Protein AF-0000000083203439 (afdb_homodimer)

pLDDT: mean 86.15, std 13.87, range [34.62, 98.19]

Structure (mmCIF, N/CA/C/O backbone):
data_AF-0000000083203439-model_v1
#
loop_
_entity.id
_entity.type
_entity.pdbx_description
1 polymer 'Rod shape-determining protein MreD'
#
loop_
_atom_site.group_PDB
_atom_site.id
_atom_site.type_symbol
_atom_site.label_atom_id
_atom_site.label_alt_id
_atom_site.label_comp_id
_atom_site.label_asym_id
_atom_site.label_entity_id
_atom_site.label_seq_id
_atom_site.pdbx_PDB_ins_code
_atom_site.Cartn_x
_atom_site.Cartn_y
_atom_site.Cartn_z
_atom_site.occupancy
_atom_site.B_iso_or_equiv
_atom_site.auth_seq_id
_atom_site.auth_comp_id
_atom_site.auth_asym_id
_atom_site.auth_atom_id
_atom_site.pdbx_PDB_model_num
ATOM 1 N N . MET A 1 1 ? 16.625 31.359 24.109 1 36.5 1 MET A N 1
ATOM 2 C CA . MET A 1 1 ? 16.422 30.25 23.172 1 36.5 1 MET A CA 1
ATOM 3 C C . MET A 1 1 ? 14.93 30.031 22.891 1 36.5 1 MET A C 1
ATOM 5 O O . MET A 1 1 ? 14.297 29.188 23.516 1 36.5 1 MET A 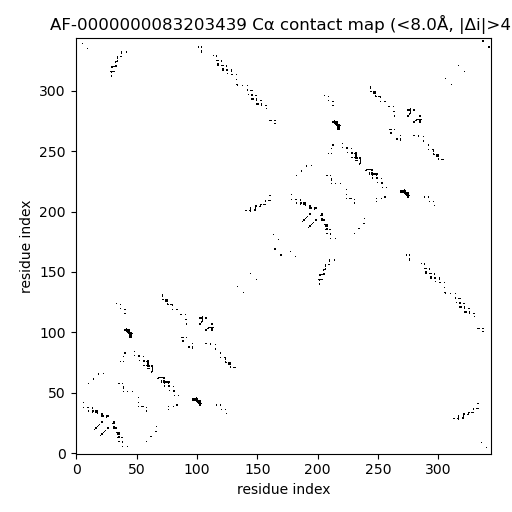O 1
ATOM 9 N N . HIS A 1 2 ? 14.117 31.188 22.922 1 49.94 2 HIS A N 1
ATOM 10 C CA . HIS A 1 2 ? 12.859 31.922 23.016 1 49.94 2 HIS A CA 1
ATOM 11 C C . HIS A 1 2 ? 11.906 31.516 21.906 1 49.94 2 HIS A C 1
ATOM 13 O O . HIS A 1 2 ? 10.773 32 21.844 1 49.94 2 HIS A O 1
ATOM 19 N N . ARG A 1 3 ? 12.367 30.531 21.109 1 71.12 3 ARG A N 1
ATOM 20 C CA . ARG A 1 3 ? 11.594 30.25 19.906 1 71.12 3 ARG A CA 1
ATOM 21 C C . ARG A 1 3 ? 10.742 29 20.078 1 71.12 3 ARG A C 1
ATOM 23 O O . ARG A 1 3 ? 10.047 28.578 19.156 1 71.12 3 ARG A O 1
ATOM 30 N N . THR A 1 4 ? 10.742 28.578 21.469 1 82.81 4 THR A N 1
ATOM 31 C CA . THR A 1 4 ? 10.07 27.297 21.703 1 82.81 4 THR A CA 1
ATOM 32 C C . THR A 1 4 ? 8.586 27.5 21.984 1 82.81 4 THR A C 1
ATOM 34 O O . THR A 1 4 ? 7.758 26.672 21.609 1 82.81 4 THR A O 1
ATOM 37 N N . LEU A 1 5 ? 8.273 28.656 22.656 1 87.75 5 LEU A N 1
ATOM 38 C CA . LEU A 1 5 ? 6.91 28.906 23.109 1 87.75 5 LEU A CA 1
ATOM 39 C C . LEU A 1 5 ? 5.957 28.984 21.922 1 87.75 5 LEU A C 1
ATOM 41 O O . LEU A 1 5 ? 4.883 28.375 21.953 1 87.75 5 LEU A O 1
ATOM 45 N N . PRO A 1 6 ? 6.402 29.703 20.906 1 90.38 6 PRO A N 1
ATOM 46 C CA . PRO A 1 6 ? 5.492 29.766 19.75 1 90.38 6 PRO A CA 1
ATOM 47 C C . PRO A 1 6 ? 5.234 28.391 19.141 1 90.38 6 PRO A C 1
ATOM 49 O O . PRO A 1 6 ? 4.117 28.109 18.688 1 90.38 6 PRO A O 1
ATOM 52 N N . TYR A 1 7 ? 6.137 27.547 19.188 1 92.94 7 TYR A N 1
ATOM 53 C CA . TYR A 1 7 ? 5.977 26.234 18.547 1 92.94 7 TYR A CA 1
ATOM 54 C C . TYR A 1 7 ? 5.199 25.281 19.453 1 92.94 7 TYR A C 1
ATOM 56 O O . TYR A 1 7 ? 4.473 24.422 18.953 1 92.94 7 TYR A O 1
ATOM 64 N N . ILE A 1 8 ? 5.316 25.469 20.703 1 94.19 8 ILE A N 1
ATOM 65 C CA . ILE A 1 8 ? 4.457 24.734 21.625 1 94.19 8 ILE A CA 1
ATOM 66 C C . ILE A 1 8 ? 3.002 25.156 21.406 1 94.19 8 ILE A C 1
ATOM 68 O O . ILE A 1 8 ? 2.1 24.312 21.406 1 94.19 8 ILE A O 1
ATOM 72 N N . SER A 1 9 ? 2.863 26.5 21.281 1 93.75 9 SER A N 1
ATOM 73 C CA . SER A 1 9 ? 1.522 27.016 21.016 1 93.75 9 SER A CA 1
ATOM 74 C C . SER A 1 9 ? 0.97 26.453 19.703 1 93.75 9 SER A C 1
ATOM 76 O O . SER A 1 9 ? -0.206 26.094 19.625 1 93.75 9 SER A O 1
ATOM 78 N N . LEU A 1 10 ? 1.831 26.453 18.703 1 95 10 LEU A N 1
ATOM 79 C CA . LEU A 1 10 ? 1.431 25.906 17.406 1 95 10 LEU A CA 1
ATOM 80 C C . LEU A 1 10 ? 0.998 24.453 17.562 1 95 10 LEU A C 1
ATOM 82 O O . LEU A 1 10 ? -0.006 24.031 16.969 1 95 10 LEU A O 1
ATOM 86 N N . PHE A 1 11 ? 1.739 23.703 18.312 1 96.94 11 PHE A N 1
ATOM 87 C CA . PHE A 1 11 ? 1.439 22.297 18.578 1 96.94 11 PHE A CA 1
ATOM 88 C C . PHE A 1 11 ? 0.06 22.156 19.219 1 96.94 11 PHE A C 1
ATOM 90 O O . PHE A 1 11 ? -0.778 21.406 18.719 1 96.94 11 PHE A O 1
ATOM 97 N N . VAL A 1 12 ? -0.2 22.891 20.219 1 96.06 12 VAL A N 1
ATOM 98 C CA . VAL A 1 12 ? -1.438 22.812 20.984 1 96.06 12 VAL A CA 1
ATOM 99 C C . VAL A 1 12 ? -2.613 23.266 20.141 1 96.06 12 VAL A C 1
ATOM 101 O O . VAL A 1 12 ? -3.66 22.609 20.109 1 96.06 12 VAL A O 1
ATOM 104 N N . VAL A 1 13 ? -2.404 24.375 19.422 1 94.62 13 VAL A N 1
ATOM 105 C CA . VAL A 1 13 ? -3.475 24.953 18.625 1 94.62 13 VAL A CA 1
ATOM 106 C C . VAL A 1 13 ? -3.873 23.984 17.516 1 94.62 13 VAL A C 1
ATOM 108 O O . VAL A 1 13 ? -5.062 23.781 17.25 1 94.62 13 VAL A O 1
ATOM 111 N N . THR A 1 14 ? -2.891 23.391 16.859 1 96.38 14 THR A N 1
ATOM 112 C CA . THR A 1 14 ? -3.199 22.484 15.766 1 96.38 14 THR A CA 1
ATOM 113 C C . THR A 1 14 ? -3.889 21.219 16.281 1 96.38 14 THR A C 1
ATOM 115 O O . THR A 1 14 ? -4.793 20.703 15.625 1 96.38 14 THR A O 1
ATOM 118 N N . VAL A 1 15 ? -3.488 20.766 17.453 1 95.94 15 VAL A N 1
ATOM 119 C CA . VAL A 1 15 ? -4.125 19.594 18.062 1 95.94 15 VAL A CA 1
ATOM 120 C C . VAL A 1 15 ? -5.582 19.922 18.391 1 95.94 15 VAL A C 1
ATOM 122 O O . VAL A 1 15 ? -6.484 19.141 18.078 1 95.94 15 VAL A O 1
ATOM 125 N N . LEU A 1 16 ? -5.777 21.078 19.031 1 94.19 16 LEU A N 1
ATOM 126 C CA . LEU A 1 16 ? -7.117 21.484 19.438 1 94.19 16 LEU A CA 1
ATOM 127 C C . LEU A 1 16 ? -8.008 21.703 18.219 1 94.19 16 LEU A C 1
ATOM 129 O O . LEU A 1 16 ? -9.172 21.297 18.219 1 94.19 16 LEU A O 1
ATOM 133 N N . LEU A 1 17 ? -7.477 22.359 17.219 1 92.12 17 LEU A N 1
ATOM 134 C CA . LEU A 1 17 ? -8.227 22.609 15.984 1 92.12 17 LEU A CA 1
ATOM 135 C C . LEU A 1 17 ? -8.633 21.281 15.328 1 92.12 17 LEU A C 1
ATOM 137 O O . LEU A 1 17 ? -9.773 21.141 14.875 1 92.12 17 LEU A O 1
ATOM 141 N N . GLN A 1 18 ? -7.723 20.312 15.312 1 93 18 GLN A N 1
ATOM 142 C CA . GLN A 1 18 ? -7.988 19 14.719 1 93 18 GLN A CA 1
ATOM 143 C C . GLN A 1 18 ? -9.094 18.266 15.469 1 93 18 GLN A C 1
ATOM 145 O O . GLN A 1 18 ? -10.039 17.766 14.859 1 93 18 GLN A O 1
ATOM 150 N N . VAL A 1 19 ? -9.047 18.25 16.75 1 88.44 19 VAL A N 1
ATOM 151 C CA . VAL A 1 19 ? -9.938 17.469 17.578 1 88.44 19 VAL A CA 1
ATOM 152 C C . VAL A 1 19 ? -11.305 18.141 17.672 1 88.44 19 VAL A C 1
ATOM 154 O O . VAL A 1 19 ? -12.336 17.484 17.562 1 88.44 19 VAL A O 1
ATOM 157 N N . PHE A 1 20 ? -11.375 19.422 17.844 1 86.81 20 PHE A N 1
ATOM 158 C CA . PHE A 1 20 ? -12.617 20.125 18.141 1 86.81 20 PHE A CA 1
ATOM 159 C C . PHE A 1 20 ? -13.328 20.531 16.844 1 86.81 20 PHE A C 1
ATOM 161 O O . PHE A 1 20 ? -14.562 20.562 16.797 1 86.81 20 PHE A O 1
ATOM 168 N N . LEU A 1 21 ? -12.594 20.766 15.852 1 83.44 21 LEU A N 1
ATOM 169 C CA . LEU A 1 21 ? -13.211 21.266 14.633 1 83.44 21 LEU A CA 1
ATOM 170 C C . LEU A 1 21 ? -13.414 20.141 13.617 1 83.44 21 LEU A C 1
ATOM 172 O O . LEU A 1 21 ? -14.523 19.938 13.125 1 83.44 21 LEU A O 1
ATOM 176 N N . PHE A 1 22 ? -12.422 19.375 13.336 1 81.19 22 PHE A N 1
ATOM 177 C CA . PHE A 1 22 ? -12.5 18.5 12.172 1 81.19 22 PHE A CA 1
ATOM 178 C C . PHE A 1 22 ? -12.844 17.062 12.594 1 81.19 22 PHE A C 1
ATOM 180 O O . PHE A 1 22 ? -13.508 16.344 11.852 1 81.19 22 PHE A O 1
ATOM 187 N N . ASP A 1 23 ? -12.359 16.594 13.711 1 75.75 23 ASP A N 1
ATOM 188 C CA . ASP A 1 23 ? -12.711 15.25 14.148 1 75.75 23 ASP A CA 1
ATOM 189 C C . ASP A 1 23 ? -14.172 15.172 14.586 1 75.75 23 ASP A C 1
ATOM 191 O O . ASP A 1 23 ? -14.828 14.141 14.414 1 75.75 23 ASP A O 1
ATOM 195 N N . ASN A 1 24 ? -14.648 16.219 15.133 1 63.22 24 ASN A N 1
ATOM 196 C CA . ASN A 1 24 ? -16.016 16.266 15.633 1 63.22 24 ASN A CA 1
ATOM 197 C C . ASN A 1 24 ? -17.016 16.594 14.508 1 63.22 24 ASN A C 1
ATOM 199 O O . ASN A 1 24 ? -18.172 16.188 14.57 1 63.22 24 ASN A O 1
ATOM 203 N N . LEU A 1 25 ? -16.469 17.266 13.578 1 57.41 25 LEU A N 1
ATOM 204 C CA . LEU A 1 25 ? -17.391 17.688 12.523 1 57.41 25 LEU A CA 1
ATOM 205 C C . LEU A 1 25 ? -17.641 16.531 11.547 1 57.41 25 LEU A C 1
ATOM 207 O O . LEU A 1 25 ? -18.688 16.484 10.891 1 57.41 25 LEU A O 1
ATOM 211 N N . SER A 1 26 ? -17.047 15.305 11.898 1 55.06 26 SER A N 1
ATOM 212 C CA . SER A 1 26 ? -17.25 14.172 11 1 55.06 26 SER A CA 1
ATOM 213 C C . SER A 1 26 ? -18.031 14.586 9.758 1 55.06 26 SER A C 1
ATOM 215 O O . SER A 1 26 ? -19.125 14.07 9.516 1 55.06 26 SER A O 1
ATOM 217 N N . ILE A 1 27 ? -17.703 15.742 9.148 1 52.75 27 ILE A N 1
ATOM 218 C CA . ILE A 1 27 ? -18.547 16.359 8.125 1 52.75 27 ILE A CA 1
ATOM 219 C C . ILE A 1 27 ? -18.953 15.297 7.098 1 52.75 27 ILE A C 1
ATOM 221 O O . ILE A 1 27 ? -20.125 15.203 6.738 1 52.75 27 ILE A O 1
ATOM 225 N N . SER A 1 28 ? -18.141 14.609 6.426 1 61.19 28 SER A N 1
ATOM 226 C CA . SER A 1 28 ? -18.5 13.594 5.445 1 61.19 28 SER A CA 1
ATOM 227 C C . SER A 1 28 ? -17.469 12.477 5.395 1 61.19 28 SER A C 1
ATOM 229 O O . SER A 1 28 ? -16.344 12.656 5.867 1 61.19 28 SER A O 1
ATOM 231 N N . ILE A 1 29 ? -17.906 11.414 5.055 1 66 29 ILE A N 1
ATOM 232 C CA . ILE A 1 29 ? -17.062 10.242 4.863 1 66 29 ILE A CA 1
ATOM 233 C C . ILE A 1 29 ? -15.898 10.586 3.938 1 66 29 ILE A C 1
ATOM 235 O O . ILE A 1 29 ? -14.82 10 4.047 1 66 29 ILE A O 1
ATOM 239 N N . TYR A 1 30 ? -16.094 11.641 3.217 1 72.69 30 TYR A N 1
ATOM 240 C CA . TYR A 1 30 ? -15.102 11.945 2.193 1 72.69 30 TYR A CA 1
ATOM 241 C C . TYR A 1 30 ? -14.219 13.117 2.615 1 72.69 30 TYR A C 1
ATOM 243 O O . TYR A 1 30 ? -13.18 13.367 2.008 1 72.69 30 TYR A O 1
ATOM 251 N N . LEU A 1 31 ? -14.648 13.727 3.654 1 82 31 LEU A N 1
ATOM 252 C CA . LEU A 1 31 ? -13.961 14.961 4.02 1 82 31 LEU A CA 1
ATOM 253 C C . LEU A 1 31 ? -13.438 14.891 5.449 1 82 31 LEU A C 1
ATOM 255 O O . LEU A 1 31 ? -14.203 15.039 6.406 1 82 31 LEU A O 1
ATOM 259 N N . ASN A 1 32 ? -12.211 14.578 5.582 1 86.75 32 ASN A N 1
ATOM 260 C CA . ASN A 1 32 ? -11.523 14.531 6.867 1 86.75 32 ASN A CA 1
ATOM 261 C C . ASN A 1 32 ? -10.172 15.242 6.805 1 86.75 32 ASN A C 1
ATOM 263 O O . ASN A 1 32 ? -9.125 14.594 6.852 1 86.75 32 ASN A O 1
ATOM 267 N N . PRO A 1 33 ? -10.258 16.562 6.824 1 91.44 33 PRO A N 1
ATOM 268 C CA . PRO A 1 33 ? -9.008 17.328 6.766 1 91.44 33 PRO A CA 1
ATOM 269 C C . PRO A 1 33 ? -8.109 17.078 7.973 1 91.44 33 PRO A C 1
ATOM 271 O O . PRO A 1 33 ? -8.602 16.953 9.102 1 91.44 33 PRO A O 1
ATOM 274 N N . LEU A 1 34 ? -6.859 16.844 7.711 1 94.44 34 LEU A N 1
ATOM 275 C CA . LEU A 1 34 ? -5.867 16.656 8.766 1 94.44 34 LEU A CA 1
ATOM 276 C C . LEU A 1 34 ? -4.934 17.859 8.844 1 94.44 34 LEU A C 1
ATOM 278 O O . LEU A 1 34 ? -3.834 17.828 8.289 1 94.44 34 LEU A O 1
ATOM 282 N N . VAL A 1 35 ? -5.297 18.812 9.656 1 95.62 35 VAL A N 1
ATOM 283 C CA . VAL A 1 35 ? -4.645 20.125 9.672 1 95.62 35 VAL A CA 1
ATOM 284 C C . VAL A 1 35 ? -3.459 20.094 10.633 1 95.62 35 VAL A C 1
ATOM 286 O O . VAL A 1 35 ? -2.617 21 10.617 1 95.62 35 VAL A O 1
ATOM 289 N N . TYR A 1 36 ? -3.367 19.062 11.469 1 96.94 36 TYR A N 1
ATOM 290 C CA . TYR A 1 36 ? -2.285 19 12.445 1 96.94 36 TYR A CA 1
ATOM 291 C C . TYR A 1 36 ? -0.936 18.844 11.758 1 96.94 36 TYR A C 1
ATOM 293 O O . TYR A 1 36 ? 0.111 19.047 12.375 1 96.94 36 TYR A O 1
ATOM 301 N N . VAL A 1 37 ? -0.946 18.531 10.492 1 97.81 37 VAL A N 1
ATOM 302 C CA . VAL A 1 37 ? 0.255 18.469 9.664 1 97.81 37 VAL A CA 1
ATOM 303 C C . VAL A 1 37 ? 0.973 19.812 9.688 1 97.81 37 VAL A C 1
ATOM 305 O O . VAL A 1 37 ? 2.188 19.875 9.484 1 97.81 37 VAL A O 1
ATOM 308 N N . ALA A 1 38 ? 0.268 20.906 9.984 1 97.88 38 ALA A N 1
ATOM 309 C CA . ALA A 1 38 ? 0.809 22.266 10.016 1 97.88 38 ALA A CA 1
ATOM 310 C C . ALA A 1 38 ? 1.979 22.359 10.992 1 97.88 38 ALA A C 1
ATOM 312 O O . ALA A 1 38 ? 2.938 23.109 10.75 1 97.88 38 ALA A O 1
ATOM 313 N N . PHE A 1 39 ? 1.913 21.625 12.047 1 97.75 39 PHE A N 1
ATOM 314 C CA . PHE A 1 39 ? 2.955 21.688 13.062 1 97.75 39 PHE A CA 1
ATOM 315 C C . PHE A 1 39 ? 4.305 21.281 12.484 1 97.75 39 PHE A C 1
ATOM 317 O O . PHE A 1 39 ? 5.293 22 12.633 1 97.75 39 PHE A O 1
ATOM 324 N N . VAL A 1 40 ? 4.309 20.125 11.781 1 97.44 40 VAL A N 1
ATOM 325 C CA . VAL A 1 40 ? 5.555 19.625 11.211 1 97.44 40 VAL A CA 1
ATOM 326 C C . VAL A 1 40 ? 5.969 20.5 10.031 1 97.44 40 VAL A C 1
ATOM 328 O O . VAL A 1 40 ? 7.152 20.812 9.859 1 97.44 40 VAL A O 1
ATOM 331 N N . ALA A 1 41 ? 5.039 20.953 9.305 1 97.06 41 ALA A N 1
ATOM 332 C CA . ALA A 1 41 ? 5.305 21.734 8.094 1 97.06 41 ALA A CA 1
ATOM 333 C C . ALA A 1 41 ? 5.895 23.094 8.445 1 97.06 41 ALA A C 1
ATOM 335 O O . ALA A 1 41 ? 6.676 23.656 7.672 1 97.06 41 ALA A O 1
ATOM 336 N N . LEU A 1 42 ? 5.559 23.688 9.602 1 95.62 42 LEU A N 1
ATOM 337 C CA . LEU A 1 42 ? 5.914 25.078 9.891 1 95.62 42 LEU A CA 1
ATOM 338 C C . LEU A 1 42 ? 7.07 25.141 10.883 1 95.62 42 LEU A C 1
ATOM 340 O O . LEU A 1 42 ? 7.43 26.219 11.359 1 95.62 42 LEU A O 1
ATOM 344 N N . LEU A 1 43 ? 7.617 24 11.18 1 94.44 43 LEU A N 1
ATOM 345 C CA . LEU A 1 43 ? 8.82 24.016 12 1 94.44 43 LEU A CA 1
ATOM 346 C C . LEU A 1 43 ? 9.945 24.781 11.305 1 94.44 43 LEU A C 1
ATOM 348 O O . LEU A 1 43 ? 9.953 24.891 10.07 1 94.44 43 LEU A O 1
ATOM 352 N N . PRO A 1 44 ? 10.906 25.281 12.07 1 91 44 PRO A N 1
ATOM 353 C CA . PRO A 1 44 ? 11.984 26.047 11.453 1 91 44 PRO A CA 1
ATOM 354 C C . PRO A 1 44 ? 12.742 25.25 10.391 1 91 44 PRO A C 1
ATOM 356 O O . PRO A 1 44 ? 12.883 24.031 10.516 1 91 44 PRO A O 1
ATOM 359 N N . LEU A 1 45 ? 13.203 25.969 9.422 1 89 45 LEU A N 1
ATOM 360 C CA . LEU A 1 45 ? 13.898 25.375 8.289 1 89 45 LEU A CA 1
ATOM 361 C C . LEU A 1 45 ? 15.219 24.734 8.734 1 89 45 LEU A C 1
ATOM 363 O O . LEU A 1 45 ? 15.734 23.844 8.078 1 89 45 LEU A O 1
ATOM 367 N N . ASP A 1 46 ? 15.719 25.188 9.867 1 87.44 46 ASP A N 1
ATOM 368 C CA . ASP A 1 46 ? 17.031 24.734 10.328 1 87.44 46 ASP A CA 1
ATOM 369 C C . ASP A 1 46 ? 16.875 23.656 11.406 1 87.44 46 ASP A C 1
ATOM 371 O O . ASP A 1 46 ? 17.844 23.328 12.102 1 87.44 46 ASP A O 1
ATOM 375 N N . THR A 1 47 ? 15.688 23.109 11.555 1 91.38 47 THR A N 1
ATOM 376 C CA . THR A 1 47 ? 15.461 22.062 12.547 1 91.38 47 THR A CA 1
ATOM 377 C C . THR A 1 47 ? 16.266 20.812 12.211 1 91.38 47 THR A C 1
ATOM 379 O O . THR A 1 47 ? 16.188 20.297 11.094 1 91.38 47 THR A O 1
ATOM 382 N N . PRO A 1 48 ? 17.078 20.359 13.172 1 92.88 48 PRO A N 1
ATOM 383 C CA . PRO A 1 48 ? 17.828 19.109 12.922 1 92.88 48 PRO A CA 1
ATOM 384 C C . PRO A 1 48 ? 16.906 17.922 12.703 1 92.88 48 PRO A C 1
ATOM 386 O O . PRO A 1 48 ? 15.812 17.859 13.266 1 92.88 48 PRO A O 1
ATOM 389 N N . PRO A 1 49 ? 17.375 16.969 11.922 1 93.5 49 PRO A N 1
ATOM 390 C CA . PRO A 1 49 ? 16.547 15.82 11.562 1 93.5 49 PRO A CA 1
ATOM 391 C C . PRO A 1 49 ? 16.016 15.07 12.789 1 93.5 49 PRO A C 1
ATOM 393 O O . PRO A 1 49 ? 14.867 14.625 12.789 1 93.5 49 PRO A O 1
ATOM 396 N N . VAL A 1 50 ? 16.797 14.898 13.797 1 94.5 50 VAL A N 1
ATOM 397 C CA . VAL A 1 50 ? 16.391 14.164 14.992 1 94.5 50 VAL A CA 1
ATOM 398 C C . VAL A 1 50 ? 15.234 14.898 15.688 1 94.5 50 VAL A C 1
ATOM 400 O O . VAL A 1 50 ? 14.266 14.273 16.109 1 94.5 50 VAL A O 1
ATOM 403 N N . ALA A 1 51 ? 15.367 16.188 15.789 1 94.81 51 ALA A N 1
ATOM 404 C CA . ALA A 1 51 ? 14.32 17 16.406 1 94.81 51 ALA A CA 1
ATOM 405 C C . ALA A 1 51 ? 13.047 16.984 15.57 1 94.81 51 ALA A C 1
ATOM 407 O O . ALA A 1 51 ? 11.938 17 16.109 1 94.81 51 ALA A O 1
ATOM 408 N N . LEU A 1 52 ? 13.273 17.016 14.32 1 96.12 52 LEU A N 1
ATOM 409 C CA . LEU A 1 52 ? 12.141 16.969 13.398 1 96.12 52 LEU A CA 1
ATOM 410 C C . LEU A 1 52 ? 11.352 15.672 13.57 1 96.12 52 LEU A C 1
ATOM 412 O O . LEU A 1 52 ? 10.125 15.695 13.695 1 96.12 52 LEU A O 1
ATOM 416 N N . LEU A 1 53 ? 12.055 14.586 13.633 1 97.38 53 LEU A N 1
ATOM 417 C CA . LEU A 1 53 ? 11.43 13.273 13.805 1 97.38 53 LEU A CA 1
ATOM 418 C C . LEU A 1 53 ? 10.781 13.164 15.18 1 97.38 53 LEU A C 1
ATOM 420 O O . LEU A 1 53 ? 9.695 12.594 15.32 1 97.38 53 LEU A O 1
ATOM 424 N N . ALA A 1 54 ? 11.477 13.656 16.125 1 97.19 54 ALA A N 1
ATOM 425 C CA . ALA A 1 54 ? 10.93 13.625 17.484 1 97.19 54 ALA A CA 1
ATOM 426 C C . ALA A 1 54 ? 9.633 14.43 17.562 1 97.19 54 ALA A C 1
ATOM 428 O O . ALA A 1 54 ? 8.68 14.016 18.219 1 97.19 54 ALA A O 1
ATOM 429 N N . SER A 1 55 ? 9.656 15.602 16.969 1 96.94 55 SER A N 1
ATOM 430 C CA . SER A 1 55 ? 8.461 16.438 16.938 1 96.94 55 SER A CA 1
ATOM 431 C C . SER A 1 55 ? 7.324 15.742 16.188 1 96.94 55 SER A C 1
ATOM 433 O O . SER A 1 55 ? 6.168 15.797 16.609 1 96.94 55 SER A O 1
ATOM 435 N N . GLY A 1 56 ? 7.668 15.125 15.086 1 97.94 56 GLY A N 1
ATOM 436 C CA . GLY A 1 56 ? 6.68 14.344 14.359 1 97.94 56 GLY A CA 1
ATOM 437 C C . GLY A 1 56 ? 6.109 13.195 15.164 1 97.94 56 GLY A C 1
ATOM 438 O O . GLY A 1 56 ? 4.906 12.922 15.109 1 97.94 56 GLY A O 1
ATOM 439 N N . LEU A 1 57 ? 7.008 12.562 15.883 1 97.88 57 LEU A N 1
ATOM 440 C CA . LEU A 1 57 ? 6.582 11.469 16.734 1 97.88 57 LEU A CA 1
ATOM 441 C C . LEU A 1 57 ? 5.621 11.969 17.812 1 97.88 57 LEU A C 1
ATOM 443 O O . LEU A 1 57 ? 4.59 11.344 18.078 1 97.88 57 LEU A O 1
ATOM 447 N N . ALA A 1 58 ? 5.969 13.039 18.422 1 97.44 58 ALA A N 1
ATOM 448 C CA . ALA A 1 58 ? 5.129 13.617 19.469 1 97.44 58 ALA A CA 1
ATOM 449 C C . ALA A 1 58 ? 3.75 13.977 18.938 1 97.44 58 ALA A C 1
ATOM 451 O O . ALA A 1 58 ? 2.73 13.656 19.547 1 97.44 58 ALA A O 1
ATOM 452 N N . MET A 1 59 ? 3.73 14.617 17.828 1 97.94 59 MET A N 1
ATOM 453 C CA . MET A 1 59 ? 2.465 15.008 17.219 1 97.94 59 MET A CA 1
ATOM 454 C C . MET A 1 59 ? 1.651 13.789 16.812 1 97.94 59 MET A C 1
ATOM 456 O O . MET A 1 59 ? 0.457 13.703 17.094 1 97.94 59 MET A O 1
ATOM 460 N N . GLY A 1 60 ? 2.287 12.859 16.141 1 97.5 60 GLY A N 1
ATOM 461 C CA . GLY A 1 60 ? 1.609 11.656 15.688 1 97.5 60 GLY A CA 1
ATOM 462 C C . GLY A 1 60 ? 0.995 10.852 16.828 1 97.5 60 GLY A C 1
ATOM 463 O O . GLY A 1 60 ? -0.164 10.445 16.734 1 97.5 60 GLY A O 1
ATOM 464 N N . VAL A 1 61 ? 1.735 10.656 17.875 1 97.06 61 VAL A N 1
ATOM 465 C CA . VAL A 1 61 ? 1.262 9.898 19.031 1 97.06 61 VAL A CA 1
ATOM 466 C C . VAL A 1 61 ? 0.096 10.633 19.688 1 97.06 61 VAL A C 1
ATOM 468 O O . VAL A 1 61 ? -0.897 10.008 20.078 1 97.06 61 VAL A O 1
ATOM 471 N N . THR A 1 62 ? 0.23 11.898 19.812 1 97 62 THR A N 1
ATOM 472 C CA . THR A 1 62 ? -0.832 12.711 20.391 1 97 62 THR A CA 1
ATOM 473 C C . THR A 1 62 ? -2.121 12.578 19.578 1 97 62 THR A C 1
ATOM 475 O O . THR A 1 62 ? -3.195 12.375 20.156 1 97 62 THR A O 1
ATOM 478 N N . MET A 1 63 ? -2.002 12.633 18.297 1 95.69 63 MET A N 1
ATOM 479 C CA . MET A 1 63 ? -3.182 12.547 17.438 1 95.69 63 MET A CA 1
ATOM 480 C C . MET A 1 63 ? -3.773 11.141 17.469 1 95.69 63 MET A C 1
ATOM 482 O O . MET A 1 63 ? -4.992 10.977 17.391 1 95.69 63 MET A O 1
ATOM 486 N N . ASP A 1 64 ? -2.887 10.195 17.578 1 93.75 64 ASP A N 1
ATOM 487 C CA . ASP A 1 64 ? -3.387 8.828 17.688 1 93.75 64 ASP A CA 1
ATOM 488 C C . ASP A 1 64 ? -4.246 8.664 18.938 1 93.75 64 ASP A C 1
ATOM 490 O O . ASP A 1 64 ? -5.297 8.016 18.906 1 93.75 64 ASP A O 1
ATOM 494 N N . PHE A 1 65 ? -3.812 9.211 19.984 1 93.81 65 PHE A N 1
ATOM 495 C CA . PHE A 1 65 ? -4.566 9.133 21.234 1 93.81 65 PHE A CA 1
ATOM 496 C C . PHE A 1 65 ? -5.852 9.945 21.141 1 93.81 65 PHE A C 1
ATOM 498 O O . PHE A 1 65 ? -6.914 9.484 21.562 1 93.81 65 PHE A O 1
ATOM 505 N N . ALA A 1 66 ? -5.797 11.086 20.594 1 91.31 66 ALA A N 1
ATOM 506 C CA . ALA A 1 66 ? -6.941 11.984 20.531 1 91.31 66 ALA A CA 1
ATOM 507 C C . ALA A 1 66 ? -8.008 11.453 19.578 1 91.31 66 ALA A C 1
ATOM 509 O O . ALA A 1 66 ? -9.203 11.594 19.828 1 91.31 66 ALA A O 1
ATOM 510 N N . MET A 1 67 ? -7.586 10.859 18.5 1 86.69 67 MET A N 1
ATOM 511 C CA . MET A 1 67 ? -8.523 10.414 17.469 1 86.69 67 MET A CA 1
ATOM 512 C C . MET A 1 67 ? -8.859 8.938 17.641 1 86.69 67 MET A C 1
ATOM 514 O O . MET A 1 67 ? -9.734 8.414 16.953 1 86.69 67 MET A O 1
ATOM 518 N N . GLY A 1 68 ? -8.133 8.266 18.516 1 85.81 68 GLY A N 1
ATOM 519 C CA . GLY A 1 68 ? -8.359 6.84 18.734 1 85.81 68 GLY A CA 1
ATOM 520 C C . GLY A 1 68 ? -7.859 5.98 17.594 1 85.81 68 GLY A C 1
ATOM 521 O O . GLY A 1 68 ? -8.492 4.988 17.219 1 85.81 68 GLY A O 1
ATOM 522 N N . ALA A 1 69 ? -6.832 6.484 16.938 1 81.25 69 ALA A N 1
ATOM 523 C CA . ALA A 1 69 ? -6.258 5.742 15.82 1 81.25 69 ALA A CA 1
ATOM 524 C C . ALA A 1 69 ? -5.082 4.887 16.281 1 81.25 69 ALA A C 1
ATOM 526 O O . ALA A 1 69 ? -4.402 5.219 17.25 1 81.25 69 ALA A O 1
ATOM 527 N N . ALA A 1 70 ? -4.883 3.652 15.82 1 82.19 70 ALA A N 1
ATOM 528 C CA . ALA A 1 70 ? -3.871 2.68 16.219 1 82.19 70 ALA A CA 1
ATOM 529 C C . ALA A 1 70 ? -2.553 2.928 15.492 1 82.19 70 ALA A C 1
ATOM 531 O O . ALA A 1 70 ? -2.037 2.039 14.812 1 82.19 70 ALA A O 1
ATOM 532 N N . GLY A 1 71 ? -1.928 4.133 15.633 1 90.56 71 GLY A N 1
ATOM 533 C CA . GLY A 1 71 ? -0.592 4.387 15.117 1 90.56 71 GLY A CA 1
ATOM 534 C C . GLY A 1 71 ? -0.593 4.957 13.711 1 90.56 71 GLY A C 1
ATOM 535 O O . GLY A 1 71 ? 0.467 5.234 13.148 1 90.56 71 GLY A O 1
ATOM 536 N N . VAL A 1 72 ? -1.819 5.121 13.109 1 90.5 72 VAL A N 1
ATOM 537 C CA . VAL A 1 72 ? -1.951 5.598 11.742 1 90.5 72 VAL A CA 1
ATOM 538 C C . VAL A 1 72 ? -1.411 7.02 11.633 1 90.5 72 VAL A C 1
ATOM 540 O O . VAL A 1 72 ? -0.654 7.336 10.711 1 90.5 72 VAL A O 1
ATOM 543 N N . ASN A 1 73 ? -1.692 7.867 12.578 1 94.69 73 ASN A N 1
ATOM 544 C CA . ASN A 1 73 ? -1.196 9.234 12.586 1 94.69 73 ASN A CA 1
ATOM 545 C C . ASN A 1 73 ? 0.317 9.289 12.773 1 94.69 73 ASN A C 1
ATOM 547 O O . ASN A 1 73 ? 1.005 10.078 12.125 1 94.69 73 ASN A O 1
ATOM 551 N N . THR A 1 74 ? 0.786 8.414 13.648 1 96.94 74 THR A N 1
ATOM 552 C CA . THR A 1 74 ? 2.217 8.352 13.93 1 96.94 74 THR A CA 1
ATOM 553 C C . THR A 1 74 ? 2.996 7.965 12.672 1 96.94 74 THR A C 1
ATOM 555 O O . THR A 1 74 ? 3.973 8.625 12.312 1 96.94 74 THR A O 1
ATOM 558 N N . ILE A 1 75 ? 2.535 6.984 12.016 1 95.44 75 ILE A N 1
ATOM 559 C CA . ILE A 1 75 ? 3.205 6.5 10.812 1 95.44 75 ILE A CA 1
ATOM 560 C C . ILE A 1 75 ? 3.195 7.59 9.74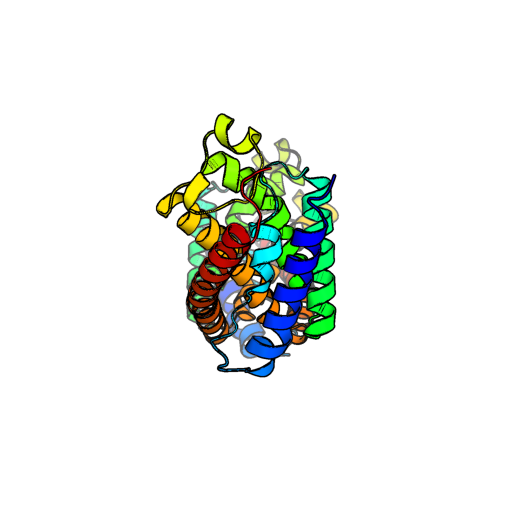2 1 95.44 75 ILE A C 1
ATOM 562 O O . ILE A 1 75 ? 4.234 7.898 9.156 1 95.44 75 ILE A O 1
ATOM 566 N N . ALA A 1 76 ? 2.025 8.133 9.469 1 96.56 76 ALA A N 1
ATOM 567 C CA . ALA A 1 76 ? 1.876 9.156 8.438 1 96.56 76 ALA A CA 1
ATOM 568 C C . ALA A 1 76 ? 2.721 10.383 8.758 1 96.56 76 ALA A C 1
ATOM 570 O O . ALA A 1 76 ? 3.387 10.938 7.875 1 96.56 76 ALA A O 1
ATOM 571 N N . THR A 1 77 ? 2.766 10.828 9.992 1 98.19 77 THR A N 1
ATOM 572 C CA . THR A 1 77 ? 3.451 12.047 10.398 1 98.19 77 THR A CA 1
ATOM 573 C C . THR A 1 77 ? 4.965 11.844 10.391 1 98.19 77 THR A C 1
ATOM 575 O O . THR A 1 77 ? 5.715 12.742 9.992 1 98.19 77 THR A O 1
ATOM 578 N N . LEU A 1 78 ? 5.406 10.711 10.828 1 97.31 78 LEU A N 1
ATOM 579 C CA . LEU A 1 78 ? 6.836 10.422 10.812 1 97.31 78 LEU A CA 1
ATOM 580 C C . LEU A 1 78 ? 7.359 10.383 9.375 1 97.31 78 LEU A C 1
ATOM 582 O O . LEU A 1 78 ? 8.492 10.789 9.117 1 97.31 78 LEU A O 1
ATOM 586 N N . LEU A 1 79 ? 6.559 9.836 8.539 1 96.62 79 LEU A N 1
ATOM 587 C CA . LEU A 1 79 ? 6.961 9.781 7.141 1 96.62 79 LEU A CA 1
ATOM 588 C C . LEU A 1 79 ? 7.223 11.18 6.594 1 96.62 79 LEU A C 1
ATOM 590 O O . LEU A 1 79 ? 8.258 11.422 5.965 1 96.62 79 LEU A O 1
ATOM 594 N N . ILE A 1 80 ? 6.332 12.109 6.789 1 97.12 80 ILE A N 1
ATOM 595 C CA . ILE A 1 80 ? 6.508 13.438 6.207 1 97.12 80 ILE A CA 1
ATOM 596 C C . ILE A 1 80 ? 7.641 14.172 6.918 1 97.12 80 ILE A C 1
ATOM 598 O O . ILE A 1 80 ? 8.344 14.977 6.309 1 97.12 80 ILE A O 1
ATOM 602 N N . ALA A 1 81 ? 7.84 13.891 8.25 1 97.5 81 ALA A N 1
ATOM 603 C CA . ALA A 1 81 ? 8.984 14.469 8.953 1 97.5 81 ALA A CA 1
ATOM 604 C C . ALA A 1 81 ? 10.297 14.008 8.336 1 97.5 81 ALA A C 1
ATOM 606 O O . ALA A 1 81 ? 11.258 14.773 8.266 1 97.5 81 ALA A O 1
ATOM 607 N N . PHE A 1 82 ? 10.281 12.844 7.934 1 96.44 82 PHE A N 1
ATOM 608 C CA . PHE A 1 82 ? 11.469 12.242 7.34 1 96.44 82 PHE A CA 1
ATOM 609 C C . PHE A 1 82 ? 11.719 12.797 5.945 1 96.44 82 PHE A C 1
ATOM 611 O O . PHE A 1 82 ? 12.867 13.008 5.547 1 96.44 82 PHE A O 1
ATOM 618 N N . VAL A 1 83 ? 10.703 12.977 5.184 1 94.75 83 VAL A N 1
ATOM 619 C CA . VAL A 1 83 ? 10.789 13.375 3.783 1 94.75 83 VAL A CA 1
ATOM 620 C C . VAL A 1 83 ? 11 14.883 3.686 1 94.75 83 VAL A C 1
ATOM 622 O O . VAL A 1 83 ? 11.57 15.375 2.707 1 94.75 83 VAL A O 1
ATOM 625 N N . ARG A 1 84 ? 10.602 15.656 4.656 1 95.5 84 ARG A N 1
ATOM 626 C CA . ARG A 1 84 ? 10.57 17.109 4.637 1 95.5 84 ARG A CA 1
ATOM 627 C C . ARG A 1 84 ? 11.93 17.688 4.246 1 95.5 84 ARG A C 1
ATOM 629 O O . ARG A 1 84 ? 12.016 18.547 3.377 1 95.5 84 ARG A O 1
ATOM 636 N N . PRO A 1 85 ? 13.086 17.266 4.859 1 91.88 85 PRO A N 1
ATOM 637 C CA . PRO A 1 85 ? 14.367 17.859 4.469 1 91.88 85 PRO A CA 1
ATOM 638 C C . PRO A 1 85 ? 14.688 17.641 2.992 1 91.88 85 PRO A C 1
ATOM 640 O O . PRO A 1 85 ? 15.219 18.547 2.336 1 91.88 85 PRO A O 1
ATOM 643 N N . ALA A 1 86 ? 14.406 16.484 2.525 1 91.94 86 ALA A N 1
ATOM 644 C CA . ALA A 1 86 ? 14.641 16.203 1.112 1 91.94 86 ALA A CA 1
ATOM 645 C C . ALA A 1 86 ? 13.758 17.062 0.224 1 91.94 86 ALA A C 1
ATOM 647 O O . ALA A 1 86 ? 14.195 17.531 -0.829 1 91.94 86 ALA A O 1
ATOM 648 N N . LEU A 1 87 ? 12.523 17.25 0.64 1 92.19 87 LEU A N 1
ATOM 649 C CA . LEU A 1 87 ? 11.578 18.062 -0.111 1 92.19 87 LEU A CA 1
ATOM 650 C C . LEU A 1 87 ? 12.031 19.516 -0.155 1 92.19 87 LEU A C 1
ATOM 652 O O . LEU A 1 87 ? 12 20.156 -1.213 1 92.19 87 LEU A O 1
ATOM 656 N N . LEU A 1 88 ? 12.508 20.078 0.929 1 88.38 88 LEU A N 1
ATOM 657 C CA . LEU A 1 88 ? 12.961 21.453 1.01 1 88.38 88 LEU A CA 1
ATOM 658 C C . LEU A 1 88 ? 14.211 21.672 0.158 1 88.38 88 LEU A C 1
ATOM 660 O O . LEU A 1 88 ? 14.383 22.734 -0.444 1 88.38 88 LEU A O 1
ATOM 664 N N . ARG A 1 89 ? 15.055 20.703 0.083 1 86.81 89 ARG A N 1
ATOM 665 C CA . ARG A 1 89 ? 16.266 20.797 -0.721 1 86.81 89 ARG A CA 1
ATOM 666 C C . ARG A 1 89 ? 15.938 20.844 -2.209 1 86.81 89 ARG A C 1
ATOM 668 O O . ARG A 1 89 ? 16.672 21.453 -2.994 1 86.81 89 ARG A O 1
ATOM 675 N N . THR A 1 90 ? 14.836 20.156 -2.508 1 86.38 90 THR A N 1
ATOM 676 C CA . THR A 1 90 ? 14.43 20.125 -3.91 1 86.38 90 THR A CA 1
ATOM 677 C C . THR A 1 90 ? 13.719 21.406 -4.309 1 86.38 90 THR A C 1
ATOM 679 O O . THR A 1 90 ? 13.859 21.875 -5.445 1 86.38 90 THR A O 1
ATOM 682 N N . LEU A 1 91 ? 13.016 21.938 -3.498 1 80.12 91 LEU A N 1
ATOM 683 C CA . LEU A 1 91 ? 12.164 23.078 -3.807 1 80.12 91 LEU A CA 1
ATOM 684 C C . LEU A 1 91 ? 12.914 24.391 -3.574 1 80.12 91 LEU A C 1
ATOM 686 O O . LEU A 1 91 ? 12.586 25.406 -4.18 1 80.12 91 LEU A O 1
ATOM 690 N N . TYR A 1 92 ? 13.852 24.297 -2.711 1 72.75 92 TYR A N 1
ATOM 691 C CA . TYR A 1 92 ? 14.484 25.547 -2.301 1 72.75 92 TYR A CA 1
ATOM 692 C C . TYR A 1 92 ? 16 25.453 -2.4 1 72.75 92 TYR A C 1
ATOM 694 O O . TYR A 1 92 ? 16.562 24.359 -2.279 1 72.75 92 TYR A O 1
ATOM 702 N N . THR A 1 93 ? 16.625 26.625 -2.918 1 63.38 93 THR A N 1
ATOM 703 C CA . THR A 1 93 ? 18.078 26.734 -3.002 1 63.38 93 THR A CA 1
ATOM 704 C C . THR A 1 93 ? 18.703 26.688 -1.61 1 63.38 93 THR A C 1
ATOM 706 O O . THR A 1 93 ? 18.109 27.172 -0.644 1 63.38 93 THR A O 1
ATOM 709 N N . ARG A 1 94 ? 19.672 25.781 -1.413 1 58.97 94 ARG A N 1
ATOM 710 C CA . ARG A 1 94 ? 20.422 25.516 -0.197 1 58.97 94 ARG A CA 1
ATOM 711 C C . ARG A 1 94 ? 20.688 26.797 0.59 1 58.97 94 ARG A C 1
ATOM 713 O O . ARG A 1 94 ? 20.625 26.797 1.821 1 58.97 94 ARG A O 1
ATOM 720 N N . ASP A 1 95 ? 21 27.828 -0.023 1 56.53 95 ASP A N 1
ATOM 721 C CA . ASP A 1 95 ? 21.438 29.031 0.667 1 56.53 95 ASP A CA 1
ATOM 722 C C . ASP A 1 95 ? 20.312 29.656 1.481 1 56.53 95 ASP A C 1
ATOM 724 O O . ASP A 1 95 ? 20.531 30.172 2.574 1 56.53 95 ASP A O 1
ATOM 728 N N . ASP A 1 96 ? 19.109 29.5 1.147 1 57 96 ASP A N 1
ATOM 729 C CA . ASP A 1 96 ? 17.969 30.141 1.814 1 57 96 ASP A CA 1
ATOM 730 C C . ASP A 1 96 ? 17.5 29.297 3.006 1 57 96 ASP A C 1
ATOM 732 O O . ASP A 1 96 ? 17.062 29.844 4.016 1 57 96 ASP A O 1
ATOM 736 N N . ALA A 1 97 ? 17.688 28 2.938 1 57.56 97 ALA A N 1
ATOM 737 C CA . ALA A 1 97 ? 17.281 27.094 4.008 1 57.56 97 ALA A CA 1
ATOM 738 C C . ALA A 1 97 ? 18.156 27.281 5.246 1 57.56 97 ALA A C 1
ATOM 740 O O . ALA A 1 97 ? 17.688 27.078 6.371 1 57.56 97 ALA A O 1
ATOM 741 N N . ARG A 1 98 ? 19.312 27.75 5.008 1 57.38 98 ARG A N 1
ATOM 742 C CA . ARG A 1 98 ? 20.312 27.891 6.066 1 57.38 98 ARG A CA 1
ATOM 743 C C . ARG A 1 98 ? 20.016 29.094 6.953 1 57.38 98 ARG A C 1
ATOM 745 O O . ARG A 1 98 ? 20.484 29.156 8.094 1 57.38 98 ARG A O 1
ATOM 752 N N . GLU A 1 99 ? 19.188 29.969 6.438 1 63.91 99 GLU A N 1
ATOM 753 C CA . GLU A 1 99 ? 18.922 31.156 7.246 1 63.91 99 GLU A CA 1
ATOM 754 C C . GLU A 1 99 ? 17.891 30.859 8.328 1 63.91 99 GLU A C 1
ATOM 756 O O . GLU A 1 99 ? 17.719 31.656 9.258 1 63.91 99 GLU A O 1
ATOM 761 N N . GLY A 1 100 ? 17.391 29.656 8.422 1 74.38 100 GLY A N 1
ATOM 762 C CA . GLY A 1 100 ? 16.422 29.328 9.461 1 74.38 100 GLY A CA 1
ATOM 763 C C . GLY A 1 100 ? 15.07 30 9.258 1 74.38 100 GLY A C 1
ATOM 764 O O . GLY A 1 100 ? 14.711 30.344 8.133 1 74.38 100 GLY A O 1
ATOM 765 N N . GLY A 1 101 ? 14.211 29.875 10.211 1 84.5 101 GLY A N 1
ATOM 766 C CA . GLY A 1 101 ? 12.93 30.547 10.156 1 84.5 101 GLY A CA 1
ATOM 767 C C . GLY A 1 101 ? 11.789 29.625 9.773 1 84.5 101 GLY A C 1
ATOM 768 O O . GLY A 1 101 ? 12.008 28.453 9.461 1 84.5 101 GLY A O 1
ATOM 769 N N . VAL A 1 102 ? 10.609 30.203 9.836 1 90.44 102 VAL A N 1
ATOM 770 C CA . VAL A 1 102 ? 9.383 29.469 9.531 1 90.44 102 VAL A CA 1
ATOM 771 C C . VAL A 1 102 ? 9.156 29.453 8.023 1 90.44 102 VAL A C 1
ATOM 773 O O . VAL A 1 102 ? 9.258 30.484 7.359 1 90.44 102 VAL A O 1
ATOM 776 N N . PRO A 1 103 ? 9.031 28.25 7.48 1 91.19 103 PRO A N 1
ATOM 777 C CA . PRO A 1 103 ? 8.656 28.234 6.066 1 91.19 103 PRO A CA 1
ATOM 778 C C . PRO A 1 103 ? 7.324 28.922 5.801 1 91.19 103 PRO A C 1
ATOM 780 O O . PRO A 1 103 ? 6.32 28.609 6.438 1 91.19 103 PRO A O 1
ATOM 783 N N . CYS A 1 104 ? 7.363 29.938 4.973 1 88.94 104 CYS A N 1
ATOM 784 C CA . CYS A 1 104 ? 6.16 30.688 4.648 1 88.94 104 CYS A CA 1
ATOM 785 C C . CYS A 1 104 ? 6.258 31.312 3.258 1 88.94 104 CYS A C 1
ATOM 787 O O . CYS A 1 104 ? 7.312 31.25 2.625 1 88.94 104 CYS A O 1
ATOM 789 N N .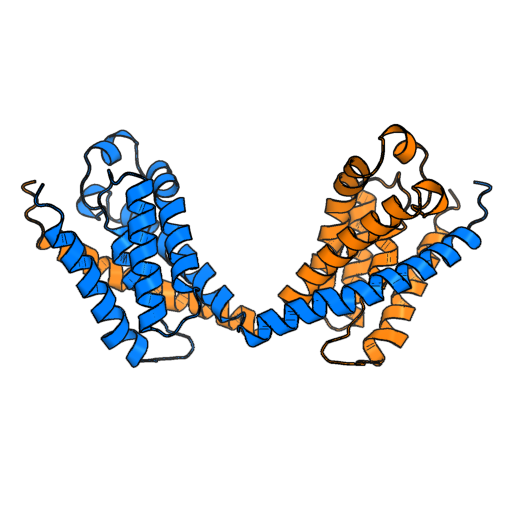 ALA A 1 105 ? 5.105 31.797 2.867 1 89.62 105 ALA A N 1
ATOM 790 C CA . ALA A 1 105 ? 5.027 32.375 1.527 1 89.62 105 ALA A CA 1
ATOM 791 C C . ALA A 1 105 ? 5.965 33.562 1.389 1 89.62 105 ALA A C 1
ATOM 793 O O . ALA A 1 105 ? 6.527 33.812 0.317 1 89.62 105 ALA A O 1
ATOM 794 N N . GLY A 1 106 ? 6.176 34.344 2.387 1 85.19 106 GLY A N 1
ATOM 795 C CA . GLY A 1 106 ? 7.059 35.5 2.373 1 85.19 106 GLY A CA 1
ATOM 796 C C . GLY A 1 106 ? 8.516 35.125 2.188 1 85.19 106 GLY A C 1
ATOM 797 O O . GLY A 1 106 ? 9.273 35.875 1.562 1 85.19 106 GLY A O 1
ATOM 798 N N . ARG A 1 107 ? 8.891 34.031 2.613 1 82.81 107 ARG A N 1
ATOM 799 C CA . ARG A 1 107 ? 10.281 33.594 2.58 1 82.81 107 ARG A CA 1
ATOM 800 C C . ARG A 1 107 ? 10.562 32.75 1.349 1 82.81 107 ARG A C 1
ATOM 802 O O . ARG A 1 107 ? 11.562 32.938 0.658 1 82.81 107 ARG A O 1
ATOM 809 N N . LEU A 1 108 ? 9.688 31.859 1.055 1 84.75 108 LEU A N 1
ATOM 810 C CA . LEU A 1 108 ? 9.93 30.891 -0.004 1 84.75 108 LEU A CA 1
ATOM 811 C C . LEU A 1 108 ? 9.289 31.344 -1.312 1 84.75 108 LEU A C 1
ATOM 813 O O . LEU A 1 108 ? 9.672 30.875 -2.389 1 84.75 108 LEU A O 1
ATOM 817 N N . GLY A 1 109 ? 8.375 32.281 -1.239 1 88.5 109 GLY A N 1
ATOM 818 C CA . GLY A 1 109 ? 7.504 32.594 -2.365 1 88.5 109 GLY A CA 1
ATOM 819 C C . GLY A 1 109 ? 6.203 31.797 -2.326 1 88.5 109 GLY A C 1
ATOM 820 O O . GLY A 1 109 ? 6.172 30.656 -1.869 1 88.5 109 GLY A O 1
ATOM 821 N N . ARG A 1 110 ? 5.113 32.375 -2.84 1 91.88 110 ARG A N 1
ATOM 822 C CA . ARG A 1 110 ? 3.775 31.781 -2.744 1 91.88 110 ARG A CA 1
ATOM 823 C C . ARG A 1 110 ? 3.701 30.453 -3.465 1 91.88 110 ARG A C 1
ATOM 825 O O . ARG A 1 110 ? 3.154 29.484 -2.93 1 91.88 110 ARG A O 1
ATOM 832 N N . ARG A 1 111 ? 4.309 30.344 -4.633 1 91.81 111 ARG A N 1
ATOM 833 C CA . ARG A 1 111 ? 4.215 29.141 -5.449 1 91.81 111 ARG A CA 1
ATOM 834 C C . ARG A 1 111 ? 4.996 27.984 -4.82 1 91.81 111 ARG A C 1
ATOM 836 O O . ARG A 1 111 ? 4.496 26.859 -4.73 1 91.81 111 ARG A O 1
ATOM 843 N N . VAL A 1 112 ? 6.18 28.344 -4.367 1 90.69 112 VAL A N 1
ATOM 844 C CA . VAL A 1 112 ? 7.059 27.328 -3.791 1 90.69 112 VAL A CA 1
ATOM 845 C C . VAL A 1 112 ? 6.469 26.828 -2.479 1 90.69 112 VAL A C 1
ATOM 847 O O . VAL A 1 112 ? 6.453 25.609 -2.227 1 90.69 112 VAL A O 1
ATOM 850 N N . PHE A 1 113 ? 5.969 27.766 -1.729 1 93.81 113 PHE A N 1
ATOM 851 C CA . PHE A 1 113 ? 5.387 27.406 -0.443 1 93.81 113 PHE A CA 1
ATOM 852 C C . PHE A 1 113 ? 4.141 26.547 -0.637 1 93.81 113 PHE A C 1
ATOM 854 O O . PHE A 1 113 ? 3.949 25.547 0.07 1 93.81 113 PHE A O 1
ATOM 861 N N . LEU A 1 114 ? 3.344 26.891 -1.603 1 94.69 114 LEU A N 1
ATOM 862 C CA . LEU A 1 114 ? 2.135 26.141 -1.888 1 94.69 114 LEU A CA 1
ATOM 863 C C . LEU A 1 114 ? 2.477 24.719 -2.338 1 94.69 114 LEU A C 1
ATOM 865 O O . LEU A 1 114 ? 1.839 23.75 -1.912 1 94.69 114 LEU A O 1
ATOM 869 N N . ASN A 1 115 ? 3.447 24.547 -3.205 1 94.06 115 ASN A N 1
ATOM 870 C CA . ASN A 1 115 ? 3.873 23.234 -3.658 1 94.06 115 ASN A CA 1
ATOM 871 C C . ASN A 1 115 ? 4.426 22.391 -2.506 1 94.06 115 ASN A C 1
ATOM 873 O O . ASN A 1 115 ? 4.191 21.188 -2.441 1 94.06 115 ASN A O 1
ATOM 877 N N . TYR A 1 116 ? 5.168 23.141 -1.665 1 95.19 116 TYR A N 1
ATOM 878 C CA . TYR A 1 116 ? 5.691 22.531 -0.454 1 95.19 116 TYR A CA 1
ATOM 879 C C . TYR A 1 116 ? 4.562 21.938 0.384 1 95.19 116 TYR A C 1
ATOM 881 O O . TYR A 1 116 ? 4.609 20.766 0.761 1 95.19 116 TYR A O 1
ATOM 889 N N . LEU A 1 117 ? 3.51 22.688 0.602 1 96.94 117 LEU A N 1
ATOM 890 C CA . LEU A 1 117 ? 2.377 22.25 1.41 1 96.94 117 LEU A CA 1
ATOM 891 C C . LEU A 1 117 ? 1.619 21.125 0.721 1 96.94 117 LEU A C 1
ATOM 893 O O . LEU A 1 117 ? 1.247 20.141 1.362 1 96.94 117 LEU A O 1
ATOM 897 N N . ILE A 1 118 ? 1.425 21.281 -0.56 1 96.5 118 ILE A N 1
ATOM 898 C CA . ILE A 1 118 ? 0.643 20.312 -1.317 1 96.5 118 ILE A CA 1
ATOM 899 C C . ILE A 1 118 ? 1.319 18.938 -1.258 1 96.5 118 ILE A C 1
ATOM 901 O O . ILE A 1 118 ? 0.673 17.938 -0.96 1 96.5 118 ILE A O 1
ATOM 905 N N . VAL A 1 119 ? 2.635 18.922 -1.462 1 95 119 VAL A N 1
ATOM 906 C CA . VAL A 1 119 ? 3.369 17.656 -1.496 1 95 119 VAL A CA 1
ATOM 907 C C . VAL A 1 119 ? 3.363 17.016 -0.11 1 95 119 VAL A C 1
ATOM 909 O O . VAL A 1 119 ? 3.074 15.82 0.03 1 95 119 VAL A O 1
ATOM 912 N N . LEU A 1 120 ? 3.609 17.812 0.865 1 96.94 120 LEU A N 1
ATOM 913 C CA . LEU A 1 120 ? 3.668 17.297 2.227 1 96.94 120 LEU A CA 1
ATOM 914 C C . LEU A 1 120 ? 2.305 16.781 2.67 1 96.94 120 LEU A C 1
ATOM 916 O O . LEU A 1 120 ? 2.207 15.68 3.232 1 96.94 120 LEU A O 1
ATOM 920 N N . VAL A 1 121 ? 1.271 17.516 2.428 1 97.75 121 VAL A N 1
ATOM 921 C CA . VAL A 1 121 ? -0.078 17.172 2.867 1 97.75 121 VAL A CA 1
ATOM 922 C C . VAL A 1 121 ? -0.583 15.961 2.096 1 97.75 121 VAL A C 1
ATOM 924 O O . VAL A 1 121 ? -1.154 15.039 2.684 1 97.75 121 VAL A O 1
ATOM 927 N N . LEU A 1 122 ? -0.363 15.914 0.788 1 95.94 122 LEU A N 1
ATOM 928 C CA . LEU A 1 122 ? -0.842 14.797 -0.016 1 95.94 122 LEU A CA 1
ATOM 929 C C . LEU A 1 122 ? -0.138 13.5 0.381 1 95.94 122 LEU A C 1
ATOM 931 O O . LEU A 1 122 ? -0.759 12.438 0.412 1 95.94 122 LEU A O 1
ATOM 935 N N . LEU A 1 123 ? 1.124 13.609 0.658 1 95.81 123 LEU A N 1
ATOM 936 C CA . LEU A 1 123 ? 1.866 12.438 1.112 1 95.81 123 LEU A CA 1
ATOM 937 C C . LEU A 1 123 ? 1.324 11.938 2.445 1 95.81 123 LEU A C 1
ATOM 939 O O . LEU A 1 123 ? 1.088 10.734 2.611 1 95.81 123 LEU A O 1
ATOM 943 N N . HIS A 1 124 ? 1.15 12.828 3.375 1 97.38 124 HIS A N 1
ATOM 944 C CA . HIS A 1 124 ? 0.607 12.484 4.684 1 97.38 124 HIS A CA 1
ATOM 945 C C . HIS A 1 124 ? -0.774 11.852 4.559 1 97.38 124 HIS A C 1
ATOM 947 O O . HIS A 1 124 ? -1.032 10.797 5.141 1 97.38 124 HIS A O 1
ATOM 953 N N . HIS A 1 125 ? -1.68 12.477 3.785 1 95.25 125 HIS A N 1
ATOM 954 C CA . HIS A 1 125 ? -3.051 12.008 3.617 1 95.25 125 HIS A CA 1
ATOM 955 C C . HIS A 1 125 ? -3.094 10.672 2.887 1 95.25 125 HIS A C 1
ATOM 957 O O . HIS A 1 125 ? -3.932 9.82 3.191 1 95.25 125 HIS A O 1
ATOM 963 N N . ALA A 1 126 ? -2.248 10.492 1.915 1 92.94 126 ALA A N 1
ATOM 964 C CA . ALA A 1 126 ? -2.195 9.242 1.167 1 92.94 126 ALA A CA 1
ATOM 965 C C . ALA A 1 126 ? -1.878 8.062 2.088 1 92.94 126 ALA A C 1
ATOM 967 O O . ALA A 1 126 ? -2.531 7.02 2.02 1 92.94 126 ALA A O 1
ATOM 968 N N . VAL A 1 127 ? -0.893 8.281 2.934 1 91.69 127 VAL A N 1
ATOM 969 C CA . VAL A 1 127 ? -0.501 7.223 3.859 1 91.69 127 VAL A CA 1
ATOM 970 C C . VAL A 1 127 ? -1.591 7.023 4.91 1 91.69 127 VAL A C 1
ATOM 972 O O . VAL A 1 127 ? -2.004 5.895 5.18 1 91.69 127 VAL A O 1
ATOM 975 N N . PHE A 1 128 ? -2.07 8.117 5.492 1 91.75 128 PHE A N 1
ATOM 976 C CA . PHE A 1 128 ? -3.08 8.055 6.543 1 91.75 128 PHE A CA 1
ATOM 977 C C . PHE A 1 128 ? -4.336 7.348 6.047 1 91.75 128 PHE A C 1
ATOM 979 O O . PHE A 1 128 ? -4.773 6.363 6.645 1 91.75 128 PHE A O 1
ATOM 986 N N . PHE A 1 129 ? -4.895 7.73 4.914 1 87.88 129 PHE A N 1
ATOM 987 C CA . PHE A 1 129 ? -6.176 7.211 4.441 1 87.88 129 PHE A CA 1
ATOM 988 C C . PHE A 1 129 ? -6.016 5.801 3.891 1 87.88 129 PHE A C 1
ATOM 990 O O . PHE A 1 129 ? -6.934 4.98 3.992 1 87.88 129 PHE A O 1
ATOM 997 N N . SER A 1 130 ? -4.902 5.492 3.301 1 83.56 130 SER A N 1
ATOM 998 C CA . SER A 1 130 ? -4.645 4.129 2.857 1 83.56 130 SER A CA 1
ATOM 999 C C . SER A 1 130 ? -4.633 3.158 4.035 1 83.56 130 SER A C 1
ATOM 1001 O O . SER A 1 130 ? -5.188 2.062 3.947 1 83.56 130 SER A O 1
ATOM 1003 N N . LEU A 1 131 ? -3.977 3.604 5.105 1 80.69 131 LEU A N 1
ATOM 1004 C CA . LEU A 1 131 ? -3.916 2.771 6.301 1 80.69 131 LEU A CA 1
ATOM 1005 C C . LEU A 1 131 ? -5.293 2.646 6.949 1 80.69 131 LEU A C 1
ATOM 1007 O O . LEU A 1 131 ? -5.641 1.589 7.477 1 80.69 131 LEU A O 1
ATOM 1011 N N . GLU A 1 132 ? -6.008 3.746 6.914 1 78.94 132 GLU A N 1
ATOM 1012 C CA . GLU A 1 132 ? -7.363 3.721 7.453 1 78.94 132 GLU A CA 1
ATOM 1013 C C . GLU A 1 132 ? -8.258 2.773 6.652 1 78.94 132 GLU A C 1
ATOM 1015 O O . GLU A 1 132 ? -9.172 2.162 7.207 1 78.94 132 GLU A O 1
ATOM 1020 N N . ALA A 1 133 ? -8.055 2.854 5.387 1 73.38 133 ALA A N 1
ATOM 1021 C CA . ALA A 1 133 ? -8.828 1.974 4.516 1 73.38 133 ALA A CA 1
ATOM 1022 C C . ALA A 1 133 ? -8.523 0.507 4.809 1 73.38 133 ALA A C 1
ATOM 1024 O O . ALA A 1 133 ? -9.359 -0.367 4.57 1 73.38 133 ALA A O 1
ATOM 1025 N N . LEU A 1 134 ? -7.355 0.387 5.133 1 66.38 134 LEU A N 1
ATOM 1026 C CA . LEU A 1 134 ? -6.977 -0.958 5.555 1 66.38 134 LEU A CA 1
ATOM 1027 C C . LEU A 1 134 ? -7.391 -1.214 7 1 66.38 134 LEU A C 1
ATOM 1029 O O . LEU A 1 134 ? -6.727 -0.753 7.93 1 66.38 134 LEU A O 1
ATOM 1033 N N . SER A 1 135 ? -8.766 -1.1 7.207 1 62.38 135 SER A N 1
ATOM 1034 C CA . SER A 1 135 ? -9.188 -1.351 8.578 1 62.38 135 SER A CA 1
ATOM 1035 C C . SER A 1 135 ? -8.398 -2.496 9.203 1 62.38 135 SER A C 1
ATOM 1037 O O . SER A 1 135 ? -7.832 -3.328 8.492 1 62.38 135 SER A O 1
ATOM 1039 N N . TRP A 1 136 ? -8.086 -2.268 10.5 1 60.06 136 TRP A N 1
ATOM 1040 C CA . TRP A 1 136 ? -7.363 -3.311 11.219 1 60.06 136 TRP A CA 1
ATOM 1041 C C . TRP A 1 136 ? -7.973 -4.684 10.945 1 60.06 136 TRP A C 1
ATOM 1043 O O . TRP A 1 136 ? -7.25 -5.672 10.805 1 60.06 136 TRP A O 1
ATOM 1053 N N . MET A 1 137 ? -9.25 -4.598 10.875 1 62.47 137 MET A N 1
ATOM 1054 C CA . MET A 1 137 ? -9.93 -5.863 10.625 1 62.47 137 MET A CA 1
ATOM 1055 C C . MET A 1 137 ? -9.609 -6.395 9.234 1 62.47 137 MET A C 1
ATOM 1057 O O . MET A 1 137 ? -9.375 -7.59 9.062 1 62.47 137 MET A O 1
ATOM 1061 N N . HIS A 1 138 ? -9.484 -5.414 8.328 1 71 138 HIS A N 1
ATOM 1062 C CA . HIS A 1 138 ? -9.188 -5.828 6.961 1 71 138 HIS A CA 1
ATOM 1063 C C . HIS A 1 138 ? -7.723 -6.215 6.805 1 71 138 HIS A C 1
ATOM 1065 O O . HIS A 1 138 ? -7.395 -7.152 6.074 1 71 138 HIS A O 1
ATOM 1071 N N . LEU A 1 139 ? -6.957 -5.539 7.621 1 72.56 139 LEU A N 1
ATOM 1072 C CA . LEU A 1 139 ? -5.527 -5.824 7.543 1 72.56 139 LEU A CA 1
ATOM 1073 C C . LEU A 1 139 ? -5.219 -7.215 8.094 1 72.56 139 LEU A C 1
ATOM 1075 O O . LEU A 1 139 ? -4.484 -7.98 7.465 1 72.56 139 LEU A O 1
ATOM 1079 N N . VAL A 1 140 ? -5.812 -7.477 9.25 1 74.38 140 VAL A N 1
ATOM 1080 C CA . VAL A 1 140 ? -5.574 -8.773 9.875 1 74.38 140 VAL A CA 1
ATOM 1081 C C . VAL A 1 140 ? -6.125 -9.883 8.984 1 74.38 140 VAL A C 1
ATOM 1083 O O . VAL A 1 140 ? -5.461 -10.906 8.773 1 74.38 140 VAL A O 1
ATOM 1086 N N . ARG A 1 141 ? -7.285 -9.594 8.484 1 77.94 141 ARG A N 1
ATOM 1087 C CA . ARG A 1 141 ? -7.898 -10.578 7.598 1 77.94 141 ARG A CA 1
ATOM 1088 C C . ARG A 1 141 ? -7.027 -10.828 6.371 1 77.94 141 ARG A C 1
ATOM 1090 O O . ARG A 1 141 ? -6.836 -11.969 5.961 1 77.94 141 ARG A O 1
ATOM 1097 N N . THR A 1 142 ? -6.512 -9.75 5.84 1 82.25 142 THR A N 1
ATOM 1098 C CA . THR A 1 142 ? -5.676 -9.859 4.648 1 82.25 142 THR A CA 1
ATOM 1099 C C . THR A 1 142 ? -4.395 -10.625 4.953 1 82.25 142 THR A C 1
ATOM 1101 O O . THR A 1 142 ? -3.967 -11.469 4.168 1 82.25 142 THR A O 1
ATOM 1104 N N . LEU A 1 143 ? -3.84 -10.398 6.117 1 84.31 143 LEU A N 1
ATOM 1105 C CA . LEU A 1 143 ? -2.619 -11.094 6.512 1 84.31 143 LEU A CA 1
ATOM 1106 C C . LEU A 1 143 ? -2.873 -12.586 6.68 1 84.31 143 LEU A C 1
ATOM 1108 O O . LEU A 1 143 ? -2.062 -13.406 6.246 1 84.31 143 LEU A O 1
ATOM 1112 N N . VAL A 1 144 ? -3.986 -12.906 7.293 1 84.06 144 VAL A N 1
ATOM 1113 C CA . VAL A 1 144 ? -4.355 -14.305 7.496 1 84.06 144 VAL A CA 1
ATOM 1114 C C . VAL A 1 144 ? -4.578 -14.977 6.145 1 84.06 144 VAL A C 1
ATOM 1116 O O . VAL A 1 144 ? -4.117 -16.109 5.922 1 84.06 144 VAL A O 1
ATOM 1119 N N . ARG A 1 145 ? -5.152 -14.266 5.238 1 87.12 145 ARG A N 1
ATOM 1120 C CA . ARG A 1 145 ? -5.402 -14.797 3.902 1 87.12 145 ARG A CA 1
ATOM 1121 C C . ARG A 1 145 ? -4.098 -15.094 3.174 1 87.12 145 ARG A C 1
ATOM 1123 O O . ARG A 1 145 ? -3.971 -16.125 2.508 1 87.12 145 ARG A O 1
ATOM 1130 N N . ILE A 1 146 ? -3.186 -14.188 3.318 1 91.56 146 ILE A N 1
ATOM 1131 C CA . ILE A 1 146 ? -1.897 -14.32 2.646 1 91.56 146 ILE A CA 1
ATOM 1132 C C . ILE A 1 146 ? -1.183 -15.57 3.148 1 91.56 146 ILE A C 1
ATOM 1134 O O . ILE A 1 146 ? -0.714 -16.391 2.352 1 91.56 146 ILE A O 1
ATOM 1138 N N . VAL A 1 147 ? -1.213 -15.781 4.473 1 91.38 147 VAL A N 1
ATOM 1139 C CA . VAL A 1 147 ? -0.449 -16.859 5.086 1 91.38 147 VAL A CA 1
ATOM 1140 C C . VAL A 1 147 ? -1.151 -18.188 4.836 1 91.38 147 VAL A C 1
ATOM 1142 O O . VAL A 1 147 ? -0.53 -19.156 4.375 1 91.38 147 VAL A O 1
ATOM 1145 N N . VAL A 1 148 ? -2.441 -18.234 5.059 1 89.56 148 VAL A N 1
ATOM 1146 C CA . VAL A 1 148 ? -3.197 -19.469 4.957 1 89.56 148 VAL A CA 1
ATOM 1147 C C . VAL A 1 148 ? -3.297 -19.906 3.494 1 89.56 148 VAL A C 1
ATOM 1149 O O . VAL A 1 148 ? -2.984 -21.047 3.152 1 89.56 148 VAL A O 1
ATOM 1152 N N . SER A 1 149 ? -3.682 -18.984 2.623 1 91.94 149 SER A N 1
ATOM 1153 C CA . SER A 1 149 ? -3.805 -19.312 1.207 1 91.94 149 SER A CA 1
ATOM 1154 C C . SER A 1 149 ? -2.441 -19.578 0.579 1 91.94 149 SER A C 1
ATOM 1156 O O . SER A 1 149 ? -2.314 -20.438 -0.299 1 91.94 149 SER A O 1
ATOM 1158 N N . GLY A 1 150 ? -1.433 -18.781 1.046 1 94.81 150 GLY A N 1
ATOM 1159 C CA . GLY A 1 150 ? -0.079 -19.016 0.567 1 94.81 150 GLY A CA 1
ATOM 1160 C C . GLY A 1 150 ? 0.427 -20.406 0.866 1 94.81 150 GLY A C 1
ATOM 1161 O O . GLY A 1 150 ? 1.014 -21.062 -0.001 1 94.81 150 GLY A O 1
ATOM 1162 N N . ALA A 1 151 ? 0.195 -20.875 2.086 1 93.88 151 ALA A N 1
ATOM 1163 C CA . ALA A 1 151 ? 0.637 -22.203 2.498 1 93.88 151 ALA A CA 1
ATOM 1164 C C . ALA A 1 151 ? -0.028 -23.281 1.654 1 93.88 151 ALA A C 1
ATOM 1166 O O . ALA A 1 151 ? 0.638 -24.219 1.187 1 93.88 151 ALA A O 1
ATOM 1167 N N . VAL A 1 152 ? -1.245 -23.125 1.444 1 92.38 152 VAL A N 1
ATOM 1168 C CA . VAL A 1 152 ? -1.994 -24.109 0.662 1 92.38 152 VAL A CA 1
ATOM 1169 C C . VAL A 1 152 ? -1.534 -24.062 -0.794 1 92.38 152 VAL A C 1
ATOM 1171 O O . VAL A 1 152 ? -1.359 -25.109 -1.425 1 92.38 152 VAL A O 1
ATOM 1174 N N . SER A 1 153 ? -1.303 -22.844 -1.344 1 96.06 153 SER A N 1
ATOM 1175 C CA . SER A 1 153 ? -0.831 -22.703 -2.717 1 96.06 153 SER A CA 1
ATOM 1176 C C . SER A 1 153 ? 0.539 -23.344 -2.902 1 96.06 153 SER A C 1
ATOM 1178 O O . SER A 1 153 ? 0.776 -24.047 -3.893 1 96.06 153 SER A O 1
ATOM 1180 N N . VAL A 1 154 ? 1.401 -23.141 -1.944 1 96.81 154 VAL A N 1
ATOM 1181 C CA . VAL A 1 154 ? 2.736 -23.719 -2.021 1 96.81 154 VAL A CA 1
ATOM 1182 C C . VAL A 1 154 ? 2.635 -25.25 -2.074 1 96.81 154 VAL A C 1
ATOM 1184 O O . VAL A 1 154 ? 3.318 -25.891 -2.871 1 96.81 154 VAL A O 1
ATOM 1187 N N . ALA A 1 155 ? 1.787 -25.828 -1.247 1 96.12 155 ALA A N 1
ATOM 1188 C CA . ALA A 1 155 ? 1.601 -27.281 -1.211 1 96.12 155 ALA A CA 1
ATOM 1189 C C . ALA A 1 155 ? 1.095 -27.797 -2.553 1 96.12 155 ALA A C 1
ATOM 1191 O O . ALA A 1 155 ? 1.62 -28.781 -3.084 1 96.12 155 ALA A O 1
ATOM 1192 N N . PHE A 1 156 ? 0.176 -27.125 -3.102 1 95.31 156 PHE A N 1
ATOM 1193 C CA . PHE A 1 156 ? -0.406 -27.562 -4.367 1 95.31 156 PHE A CA 1
ATOM 1194 C C . PHE A 1 156 ? 0.586 -27.391 -5.508 1 95.31 156 PHE A C 1
ATOM 1196 O O . PHE A 1 156 ? 0.681 -28.234 -6.395 1 95.31 156 PHE A O 1
ATOM 1203 N N . ILE A 1 157 ? 1.337 -26.281 -5.508 1 97.12 157 ILE A N 1
ATOM 1204 C CA . ILE A 1 157 ? 2.299 -26.031 -6.578 1 97.12 157 ILE A CA 1
ATOM 1205 C C . ILE A 1 157 ? 3.434 -27.047 -6.492 1 97.12 157 ILE A C 1
ATOM 1207 O O . ILE A 1 157 ? 3.947 -27.5 -7.52 1 97.12 157 ILE A O 1
ATOM 1211 N N . TRP A 1 158 ? 3.752 -27.391 -5.273 1 95.88 158 TRP A N 1
ATOM 1212 C CA . TRP A 1 158 ? 4.734 -28.453 -5.086 1 95.88 158 TRP A CA 1
ATOM 1213 C C . TRP A 1 158 ? 4.27 -29.75 -5.746 1 95.88 158 TRP A C 1
ATOM 1215 O O . TRP A 1 158 ? 5.043 -30.406 -6.438 1 95.88 158 TRP A O 1
ATOM 1225 N N . ILE A 1 159 ? 3.053 -30.094 -5.594 1 95.38 159 ILE A N 1
ATOM 1226 C CA . ILE A 1 159 ? 2.475 -31.281 -6.184 1 95.38 159 ILE A CA 1
ATOM 1227 C C . ILE A 1 159 ? 2.441 -31.156 -7.703 1 95.38 159 ILE A C 1
ATOM 1229 O O . ILE A 1 159 ? 2.805 -32.094 -8.43 1 95.38 159 ILE A O 1
ATOM 1233 N N . ILE A 1 160 ? 2.029 -29.984 -8.203 1 94.81 160 ILE A N 1
ATOM 1234 C CA . ILE A 1 160 ? 1.981 -29.734 -9.633 1 94.81 160 ILE A CA 1
ATOM 1235 C C . ILE A 1 160 ? 3.383 -29.859 -10.227 1 94.81 160 ILE A C 1
ATOM 1237 O O . ILE A 1 160 ? 3.559 -30.438 -11.297 1 94.81 160 ILE A O 1
ATOM 1241 N N . ALA A 1 161 ? 4.398 -29.359 -9.562 1 94.69 161 ALA A N 1
ATOM 1242 C CA . ALA A 1 161 ? 5.781 -29.422 -10.016 1 94.69 161 ALA A CA 1
ATOM 1243 C C . ALA A 1 161 ? 6.258 -30.875 -10.109 1 94.69 161 ALA A C 1
ATOM 1245 O O . ALA A 1 161 ? 6.941 -31.25 -11.07 1 94.69 161 ALA A O 1
ATOM 1246 N N . ARG A 1 162 ? 5.859 -31.672 -9.125 1 92.81 162 ARG A N 1
ATOM 1247 C CA . ARG A 1 162 ? 6.242 -33.094 -9.117 1 92.81 162 ARG A CA 1
ATOM 1248 C C . ARG A 1 162 ? 5.613 -33.812 -10.289 1 92.81 162 ARG A C 1
ATOM 1250 O O . ARG A 1 162 ? 6.281 -34.625 -10.953 1 92.81 162 ARG A O 1
ATOM 1257 N N . ILE A 1 163 ? 4.426 -33.562 -10.594 1 92.38 163 ILE A N 1
ATOM 1258 C CA . ILE A 1 163 ? 3.709 -34.219 -11.688 1 92.38 163 ILE A CA 1
ATOM 1259 C C . ILE A 1 163 ? 4.242 -33.719 -13.023 1 92.38 163 ILE A C 1
ATOM 1261 O O . ILE A 1 163 ? 4.461 -34.5 -13.945 1 92.38 163 ILE A O 1
ATOM 1265 N N . PHE A 1 164 ? 4.453 -32.406 -13.094 1 92.12 164 PHE A N 1
ATOM 1266 C CA . PHE A 1 164 ? 4.91 -31.781 -14.328 1 92.12 164 PHE A CA 1
ATOM 1267 C C . PHE A 1 164 ? 6.297 -32.281 -14.703 1 92.12 164 PHE A C 1
ATOM 1269 O O . PHE A 1 164 ? 6.57 -32.562 -15.875 1 92.12 164 PHE A O 1
ATOM 1276 N N . THR A 1 165 ? 7.191 -32.406 -13.773 1 88.44 165 THR A N 1
ATOM 1277 C CA . THR A 1 165 ? 8.555 -32.844 -14.039 1 88.44 165 THR A CA 1
ATOM 1278 C C . THR A 1 165 ? 8.586 -34.344 -14.328 1 88.44 165 THR A C 1
ATOM 1280 O O . THR A 1 165 ? 9.453 -34.844 -15.055 1 88.44 165 THR A O 1
ATOM 1283 N N . ALA A 1 166 ? 7.691 -35.094 -13.688 1 86.44 166 ALA A N 1
ATOM 1284 C CA . ALA A 1 166 ? 7.613 -36.531 -13.922 1 86.44 166 ALA A CA 1
ATOM 1285 C C . ALA A 1 166 ? 7.141 -36.844 -15.344 1 86.44 166 ALA A C 1
ATOM 1287 O O . ALA A 1 166 ? 7.52 -37.844 -15.93 1 86.44 166 ALA A O 1
ATOM 1288 N N . LYS A 1 167 ? 6.309 -35.969 -15.875 1 76.5 167 LYS A N 1
ATOM 1289 C CA . LYS A 1 167 ? 5.723 -36.188 -17.203 1 76.5 167 LYS A CA 1
ATOM 1290 C C . LYS A 1 167 ? 6.617 -35.656 -18.297 1 76.5 167 LYS A C 1
ATOM 1292 O O . LYS A 1 167 ? 6.422 -35.938 -19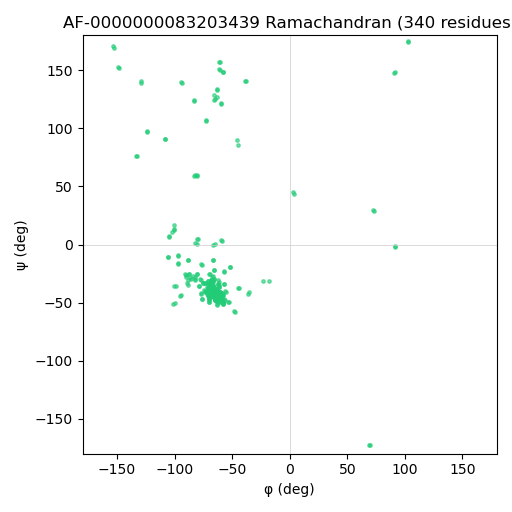.484 1 76.5 167 LYS A O 1
ATOM 1297 N N . LEU A 1 168 ? 7.484 -34.625 -17.969 1 69.75 168 LEU A N 1
ATOM 1298 C CA . LEU A 1 168 ? 8.414 -34.125 -18.953 1 69.75 168 LEU A CA 1
ATOM 1299 C C . LEU A 1 168 ? 9.547 -35.094 -19.219 1 69.75 168 LEU A C 1
ATOM 1301 O O . LEU A 1 168 ? 10.07 -35.719 -18.281 1 69.75 168 LEU A O 1
ATOM 1305 N N . PRO A 1 169 ? 9.602 -35.75 -20.25 1 52.38 169 PRO A N 1
ATOM 1306 C CA . PRO A 1 169 ? 10.727 -36.656 -20.547 1 52.38 169 PRO A CA 1
ATOM 1307 C C . PRO A 1 169 ? 12.078 -36 -20.25 1 52.38 169 PRO A C 1
ATOM 1309 O O . PRO A 1 169 ? 12.297 -34.844 -20.578 1 52.38 169 PRO A O 1
ATOM 1312 N N . VAL A 1 170 ? 12.727 -36.094 -18.953 1 47.12 170 VAL A N 1
ATOM 1313 C CA . VAL A 1 170 ? 14.102 -35.719 -18.594 1 47.12 170 VAL A CA 1
ATOM 1314 C C . VAL A 1 170 ? 14.977 -35.75 -19.844 1 47.12 170 VAL A C 1
ATOM 1316 O O . VAL A 1 170 ? 16.094 -35.25 -19.844 1 47.12 170 VAL A O 1
ATOM 1319 N N . ARG A 1 171 ? 14.773 -36.562 -20.844 1 41.97 171 ARG A N 1
ATOM 1320 C CA . ARG A 1 171 ? 15.805 -36.75 -21.859 1 41.97 171 ARG A CA 1
ATOM 1321 C C . ARG A 1 171 ? 16.047 -35.469 -22.641 1 41.97 171 ARG A C 1
ATOM 1323 O O . ARG A 1 171 ? 16.797 -35.469 -23.625 1 41.97 171 ARG A O 1
ATOM 1330 N N . VAL A 1 172 ? 15.32 -34.25 -22.344 1 34.78 172 VAL A N 1
ATOM 1331 C CA . VAL A 1 172 ? 15.961 -33.25 -23.188 1 34.78 172 VAL A CA 1
ATOM 1332 C C . VAL A 1 172 ? 16.984 -32.438 -22.391 1 34.78 172 VAL A C 1
ATOM 1334 O O . VAL A 1 172 ? 16.703 -32.062 -21.25 1 34.78 172 VAL A O 1
ATOM 1337 N N . MET B 1 1 ? 12.031 -27.406 -31.359 1 36.41 1 MET B N 1
ATOM 1338 C CA . MET B 1 1 ? 11.992 -26.422 -30.281 1 36.41 1 MET B CA 1
ATOM 1339 C C . MET B 1 1 ? 10.781 -26.625 -29.391 1 36.41 1 MET B C 1
ATOM 1341 O O . MET B 1 1 ? 9.742 -25.984 -29.562 1 36.41 1 MET B O 1
ATOM 1345 N N . HIS B 1 2 ? 10.383 -27.938 -29.203 1 49.66 2 HIS B N 1
ATOM 1346 C CA . HIS B 1 2 ? 9.453 -28.984 -28.828 1 49.66 2 HIS B CA 1
ATOM 1347 C C . HIS B 1 2 ? 9.023 -28.844 -27.359 1 49.66 2 HIS B C 1
ATOM 1349 O O . HIS B 1 2 ? 8.25 -29.656 -26.859 1 49.66 2 HIS B O 1
ATOM 1355 N N . ARG B 1 3 ? 9.516 -27.75 -26.734 1 71.19 3 ARG B N 1
ATOM 1356 C CA . ARG B 1 3 ? 9.336 -27.656 -25.297 1 71.19 3 ARG B CA 1
ATOM 1357 C C . ARG B 1 3 ? 8.18 -26.734 -24.938 1 71.19 3 ARG B C 1
ATOM 1359 O O . ARG B 1 3 ? 7.93 -26.469 -23.766 1 71.19 3 ARG B O 1
ATOM 1366 N N . THR B 1 4 ? 7.391 -26.422 -26.109 1 82.88 4 THR B N 1
ATOM 1367 C CA . THR B 1 4 ? 6.344 -25.438 -25.891 1 82.88 4 THR B CA 1
ATOM 1368 C C . THR B 1 4 ? 5.047 -26.109 -25.438 1 82.88 4 THR B C 1
ATOM 1370 O O . THR B 1 4 ? 4.289 -25.531 -24.656 1 82.88 4 THR B O 1
ATOM 1373 N N . LEU B 1 5 ? 4.82 -27.328 -25.984 1 88.06 5 LEU B N 1
ATOM 1374 C CA . LEU B 1 5 ? 3.555 -28.016 -25.734 1 88.06 5 LEU B CA 1
ATOM 1375 C C . LEU B 1 5 ? 3.352 -28.281 -24.25 1 88.06 5 LEU B C 1
ATOM 1377 O O . LEU B 1 5 ? 2.27 -28.031 -23.719 1 88.06 5 LEU B O 1
ATOM 1381 N N . PRO B 1 6 ? 4.422 -28.75 -23.625 1 90.31 6 PRO B N 1
ATOM 1382 C CA . PRO B 1 6 ? 4.23 -29 -22.188 1 90.31 6 PRO B CA 1
ATOM 1383 C C . PRO B 1 6 ? 3.9 -27.719 -21.422 1 90.31 6 PRO B C 1
ATOM 1385 O O . PRO B 1 6 ? 3.105 -27.75 -20.469 1 90.31 6 PRO B O 1
ATOM 1388 N N . TYR B 1 7 ? 4.359 -26.656 -21.828 1 93.12 7 TYR B N 1
ATOM 1389 C CA . TYR B 1 7 ? 4.141 -25.406 -21.094 1 93.12 7 TYR B CA 1
ATOM 1390 C C . TYR B 1 7 ? 2.781 -24.812 -21.422 1 93.12 7 TYR B C 1
ATOM 1392 O O . TYR B 1 7 ? 2.152 -24.156 -20.594 1 93.12 7 TYR B O 1
ATOM 1400 N N . ILE B 1 8 ? 2.338 -25.047 -22.609 1 94.25 8 ILE B N 1
ATOM 1401 C CA . ILE B 1 8 ? 0.968 -24.672 -22.938 1 94.25 8 ILE B CA 1
ATOM 1402 C C . ILE B 1 8 ? -0.009 -25.484 -22.094 1 94.25 8 ILE B C 1
ATOM 1404 O O . ILE B 1 8 ? -1.004 -24.953 -21.594 1 94.25 8 ILE B O 1
ATOM 1408 N N . SER B 1 9 ? 0.348 -26.797 -22.016 1 94 9 SER B N 1
ATOM 1409 C CA . SER B 1 9 ? -0.479 -27.656 -21.188 1 94 9 SER B CA 1
ATOM 1410 C C . SER B 1 9 ? -0.478 -27.203 -19.734 1 94 9 SER B C 1
ATOM 1412 O O . SER B 1 9 ? -1.52 -27.203 -19.078 1 94 9 SER B O 1
ATOM 1414 N N . LEU B 1 10 ? 0.709 -26.859 -19.266 1 95.19 10 LEU B N 1
ATOM 1415 C CA . LEU B 1 10 ? 0.826 -26.344 -17.906 1 95.19 10 LEU B CA 1
ATOM 1416 C C . LEU B 1 10 ? -0.039 -25.109 -17.703 1 95.19 10 LEU B C 1
ATOM 1418 O O . LEU B 1 10 ? -0.715 -24.969 -16.688 1 95.19 10 LEU B O 1
ATOM 1422 N N . PHE B 1 11 ? -0.018 -24.234 -18.656 1 97.06 11 PHE B N 1
ATOM 1423 C CA . PHE B 1 11 ? -0.819 -23.016 -18.641 1 97.06 11 PHE B CA 1
ATOM 1424 C C . PHE B 1 11 ? -2.303 -23.344 -18.531 1 97.06 11 PHE B C 1
ATOM 1426 O O . PHE B 1 11 ? -2.99 -22.844 -17.641 1 97.06 11 PHE B O 1
ATOM 1433 N N . VAL B 1 12 ? -2.77 -24.203 -19.359 1 96.12 12 VAL B N 1
ATOM 1434 C CA . VAL B 1 12 ? -4.184 -24.547 -19.438 1 96.12 12 VAL B CA 1
ATOM 1435 C C . VAL B 1 12 ? -4.609 -25.281 -18.172 1 96.12 12 VAL B C 1
ATOM 1437 O O . VAL B 1 12 ? -5.656 -24.969 -17.594 1 96.12 12 VAL B O 1
ATOM 1440 N N . VAL B 1 13 ? -3.764 -26.203 -17.734 1 94.81 13 VAL B N 1
ATOM 1441 C CA . VAL B 1 13 ? -4.09 -27.016 -16.562 1 94.81 13 VAL B CA 1
ATOM 1442 C C . VAL B 1 13 ? -4.191 -26.125 -15.328 1 94.81 13 VAL B C 1
ATOM 1444 O O . VAL B 1 13 ? -5.105 -26.281 -14.508 1 94.81 13 VAL B O 1
ATOM 1447 N N . THR B 1 14 ? -3.244 -25.219 -15.172 1 96.5 14 THR B N 1
ATOM 1448 C CA . THR B 1 14 ? -3.25 -24.359 -13.984 1 96.5 14 THR B CA 1
ATOM 1449 C C . THR B 1 14 ? -4.445 -23.422 -14.016 1 96.5 14 THR B C 1
ATOM 1451 O O . THR B 1 14 ? -5.043 -23.141 -12.969 1 96.5 14 THR B O 1
ATOM 1454 N N . VAL B 1 15 ? -4.809 -22.953 -15.203 1 96.06 15 VAL B N 1
ATOM 1455 C CA . VAL B 1 15 ? -5.977 -22.078 -15.344 1 96.06 15 VAL B CA 1
ATOM 1456 C C . VAL B 1 15 ? -7.238 -22.859 -14.969 1 96.06 15 VAL B C 1
ATOM 1458 O O . VAL B 1 15 ? -8.07 -22.359 -14.203 1 96.06 15 VAL B O 1
ATOM 1461 N N . LEU B 1 16 ? -7.352 -24.062 -15.508 1 94.31 16 LEU B N 1
ATOM 1462 C CA . LEU B 1 16 ? -8.531 -24.875 -15.266 1 94.31 16 LEU B CA 1
ATOM 1463 C C . LEU B 1 16 ? -8.625 -25.266 -13.797 1 94.31 16 LEU B C 1
ATOM 1465 O O . LEU B 1 16 ? -9.711 -25.234 -13.203 1 94.31 16 LEU B O 1
ATOM 1469 N N . LEU B 1 17 ? -7.512 -25.656 -13.219 1 92.25 17 LEU B N 1
ATOM 1470 C CA . LEU B 1 17 ? -7.473 -26.016 -11.805 1 92.25 17 LEU B CA 1
ATOM 1471 C C . LEU B 1 17 ? -7.895 -24.844 -10.938 1 92.25 17 LEU B C 1
ATOM 1473 O O . LEU B 1 17 ? -8.664 -25 -9.984 1 92.25 17 LEU B O 1
ATOM 1477 N N . GLN B 1 18 ? -7.434 -23.625 -11.273 1 93 18 GLN B N 1
ATOM 1478 C CA . GLN B 1 18 ? -7.762 -22.422 -10.516 1 93 18 GLN B CA 1
ATOM 1479 C C . GLN B 1 18 ? -9.258 -22.125 -10.594 1 93 18 GLN B C 1
ATOM 1481 O O . GLN B 1 18 ? -9.898 -21.891 -9.57 1 93 18 GLN B O 1
ATOM 1486 N N . VAL B 1 19 ? -9.828 -22.188 -11.742 1 88.69 19 VAL B N 1
ATOM 1487 C CA . VAL B 1 19 ? -11.203 -21.766 -11.984 1 88.69 19 VAL B CA 1
ATOM 1488 C C . VAL B 1 19 ? -12.172 -22.828 -11.477 1 88.69 19 VAL B C 1
ATOM 1490 O O . VAL B 1 19 ? -13.164 -22.516 -10.828 1 88.69 19 VAL B O 1
ATOM 1493 N N . PHE B 1 20 ? -11.906 -24.094 -11.688 1 87.12 20 PHE B N 1
ATOM 1494 C CA . PHE B 1 20 ? -12.875 -25.141 -11.414 1 87.12 20 PHE B CA 1
ATOM 1495 C C . PHE B 1 20 ? -12.727 -25.656 -9.984 1 87.12 20 PHE B C 1
ATOM 1497 O O . PHE B 1 20 ? -13.703 -26.047 -9.352 1 87.12 20 PHE B O 1
ATOM 1504 N N . LEU B 1 21 ? -11.586 -25.562 -9.469 1 83.94 21 LEU B N 1
ATOM 1505 C CA . LEU B 1 21 ? -11.367 -26.141 -8.141 1 83.94 21 LEU B CA 1
ATOM 1506 C C . LEU B 1 21 ? -11.383 -25.047 -7.074 1 83.94 21 LEU B C 1
ATOM 1508 O O . LEU B 1 21 ? -12.141 -25.141 -6.102 1 83.94 21 LEU B O 1
ATOM 1512 N N . PHE B 1 22 ? -10.648 -24.016 -7.227 1 81.75 22 PHE B N 1
ATOM 1513 C CA . PHE B 1 22 ? -10.414 -23.109 -6.109 1 81.75 22 PHE B CA 1
ATOM 1514 C C . PHE B 1 22 ? -11.328 -21.891 -6.195 1 81.75 22 PHE B C 1
ATOM 1516 O O . PHE B 1 22 ? -11.75 -21.344 -5.172 1 81.75 22 PHE B O 1
ATOM 1523 N N . ASP B 1 23 ? -11.625 -21.375 -7.367 1 76.44 23 ASP B N 1
ATOM 1524 C CA . ASP B 1 23 ? -12.523 -20.234 -7.488 1 76.44 23 ASP B CA 1
ATOM 1525 C C . ASP B 1 23 ? -13.961 -20.641 -7.18 1 76.44 23 ASP B C 1
ATOM 1527 O O . ASP B 1 23 ? -14.734 -19.844 -6.633 1 76.44 23 ASP B O 1
ATOM 1531 N N . ASN B 1 24 ? -14.305 -21.797 -7.516 1 63.94 24 ASN B N 1
ATOM 1532 C CA . ASN B 1 24 ? -15.656 -22.297 -7.305 1 63.94 24 ASN B CA 1
ATOM 1533 C C . ASN B 1 24 ? -15.859 -22.812 -5.879 1 63.94 24 ASN B C 1
ATOM 1535 O O . ASN B 1 24 ? -16.969 -22.766 -5.348 1 63.94 24 ASN B O 1
ATOM 1539 N N . LEU B 1 25 ? -14.766 -23.234 -5.367 1 57.88 25 LEU B N 1
ATOM 1540 C CA . LEU B 1 25 ? -14.906 -23.812 -4.035 1 57.88 25 LEU B CA 1
ATOM 1541 C C . LEU B 1 25 ? -14.984 -22.734 -2.971 1 57.88 25 LEU B C 1
ATOM 1543 O O . LEU B 1 25 ? -15.539 -22.938 -1.896 1 57.88 25 LEU B O 1
ATOM 1547 N N . SER B 1 26 ? -15.023 -21.406 -3.465 1 55.31 26 SER B N 1
ATOM 1548 C CA . SER B 1 26 ? -15.094 -20.328 -2.486 1 55.31 26 SER B CA 1
ATOM 1549 C C . SER B 1 26 ? -15.039 -20.859 -1.062 1 55.31 26 SER B C 1
ATOM 1551 O O . SER B 1 26 ? -15.977 -20.688 -0.287 1 55.31 26 SER B O 1
ATOM 1553 N N . ILE B 1 27 ? -14.117 -21.797 -0.776 1 53.41 27 ILE B N 1
ATOM 1554 C CA . ILE B 1 27 ? -14.133 -22.562 0.472 1 53.41 27 ILE B CA 1
ATOM 1555 C C . ILE B 1 27 ? -14.305 -21.609 1.65 1 53.41 27 ILE B C 1
ATOM 1557 O O . ILE B 1 27 ? -15.133 -21.844 2.537 1 53.41 27 ILE B O 1
ATOM 1561 N N . SER B 1 28 ? -13.531 -20.656 1.905 1 61.28 28 SER B N 1
ATOM 1562 C CA . SER B 1 28 ? -13.68 -19.719 3.012 1 61.28 28 SER B CA 1
ATOM 1563 C C . SER B 1 28 ? -13.125 -18.344 2.645 1 61.28 28 SER B C 1
ATOM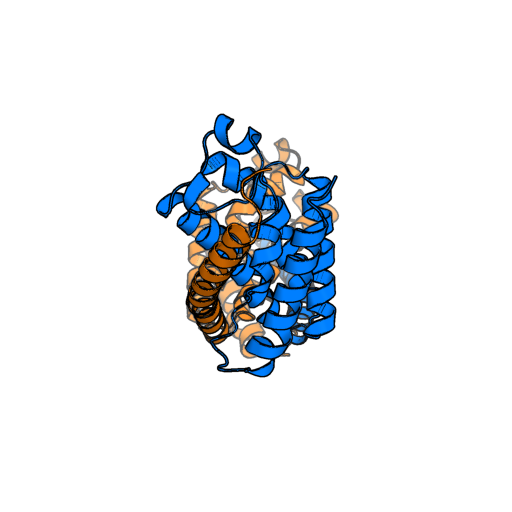 1565 O O . SER B 1 28 ? -12.367 -18.203 1.686 1 61.28 28 SER B O 1
ATOM 1567 N N . ILE B 1 29 ? -13.641 -17.422 3.238 1 66.38 29 ILE B N 1
ATOM 1568 C CA . ILE B 1 29 ? -13.203 -16.047 3.098 1 66.38 29 ILE B CA 1
ATOM 1569 C C . ILE B 1 29 ? -11.703 -15.953 3.328 1 66.38 29 ILE B C 1
ATOM 1571 O O . ILE B 1 29 ? -11.031 -15.078 2.762 1 66.38 29 ILE B O 1
ATOM 1575 N N . TYR B 1 30 ? -11.195 -16.953 3.967 1 72.69 30 TYR B N 1
ATOM 1576 C CA . TYR B 1 30 ? -9.797 -16.875 4.363 1 72.69 30 TYR B CA 1
ATOM 1577 C C . TYR B 1 30 ? -8.922 -17.766 3.486 1 72.69 30 TYR B C 1
ATOM 1579 O O . TYR B 1 30 ? -7.695 -17.641 3.506 1 72.69 30 TYR B O 1
ATOM 1587 N N . LEU B 1 31 ? -9.602 -18.547 2.738 1 82.25 31 LEU B N 1
ATOM 1588 C CA . LEU B 1 31 ? -8.836 -19.547 1.997 1 82.25 31 LEU B CA 1
ATOM 1589 C C . LEU B 1 31 ? -9.102 -19.438 0.499 1 82.25 31 LEU B C 1
ATOM 1591 O O . LEU B 1 31 ? -10.133 -19.891 0.007 1 82.25 31 LEU B O 1
ATOM 1595 N N . ASN B 1 32 ? -8.25 -18.766 -0.165 1 87.06 32 ASN B N 1
ATOM 1596 C CA . ASN B 1 32 ? -8.305 -18.609 -1.615 1 87.06 32 ASN B CA 1
ATOM 1597 C C . ASN B 1 32 ? -6.945 -18.875 -2.258 1 87.06 32 ASN B C 1
ATOM 1599 O O . ASN B 1 32 ? -6.293 -17.938 -2.738 1 87.06 32 ASN B O 1
ATOM 1603 N N . PRO B 1 33 ? -6.629 -20.156 -2.338 1 91.62 33 PRO B N 1
ATOM 1604 C CA . PRO B 1 33 ? -5.336 -20.5 -2.941 1 91.62 33 PRO B CA 1
ATOM 1605 C C . PRO B 1 33 ? -5.246 -20.078 -4.41 1 91.62 33 PRO B C 1
ATOM 1607 O O . PRO B 1 33 ? -6.227 -20.203 -5.148 1 91.62 33 PRO B O 1
ATOM 1610 N N . LEU B 1 34 ? -4.16 -19.469 -4.75 1 94.62 34 LEU B N 1
ATOM 1611 C CA . LEU B 1 34 ? -3.896 -19.078 -6.129 1 94.62 34 LEU B CA 1
ATOM 1612 C C . LEU B 1 34 ? -2.801 -19.938 -6.742 1 94.62 34 LEU B C 1
ATOM 1614 O O . LEU B 1 34 ? -1.636 -19.547 -6.777 1 94.62 34 LEU B O 1
ATOM 1618 N N . VAL B 1 35 ? -3.197 -21.016 -7.348 1 95.75 35 VAL B N 1
ATOM 1619 C CA . VAL B 1 35 ? -2.271 -22.062 -7.77 1 95.75 35 VAL B CA 1
ATOM 1620 C C . VAL B 1 35 ? -1.758 -21.766 -9.172 1 95.75 35 VAL B C 1
ATOM 1622 O O . VAL B 1 35 ? -0.782 -22.359 -9.633 1 95.75 35 VAL B O 1
ATOM 1625 N N . TYR B 1 36 ? -2.387 -20.828 -9.875 1 97.06 36 TYR B N 1
ATOM 1626 C CA . TYR B 1 36 ? -1.974 -20.531 -11.242 1 97.06 36 TYR B CA 1
ATOM 1627 C C . TYR B 1 36 ? -0.577 -19.922 -11.266 1 97.06 36 TYR B C 1
ATOM 1629 O O . TYR B 1 36 ? 0.057 -19.844 -12.32 1 97.06 36 TYR B O 1
ATOM 1637 N N . VAL B 1 37 ? -0.081 -19.516 -10.133 1 97.88 37 VAL B N 1
ATOM 1638 C CA . VAL B 1 37 ? 1.284 -19.031 -9.969 1 97.88 37 VAL B CA 1
ATOM 1639 C C . VAL B 1 37 ? 2.273 -20.094 -10.43 1 97.88 37 VAL B C 1
ATOM 1641 O O . VAL B 1 37 ? 3.395 -19.781 -10.836 1 97.88 37 VAL B O 1
ATOM 1644 N N . ALA B 1 38 ? 1.882 -21.375 -10.445 1 97.94 38 ALA B N 1
ATOM 1645 C CA . ALA B 1 38 ? 2.721 -22.5 -10.836 1 97.94 38 ALA B CA 1
ATOM 1646 C C . ALA B 1 38 ? 3.254 -22.312 -12.258 1 97.94 38 ALA B C 1
ATOM 1648 O O . ALA B 1 38 ? 4.383 -22.719 -12.555 1 97.94 38 ALA B O 1
ATOM 1649 N N . PHE B 1 39 ? 2.471 -21.719 -13.086 1 97.81 39 PHE B N 1
ATOM 1650 C CA . PHE B 1 39 ? 2.869 -21.547 -14.484 1 97.81 39 PHE B CA 1
ATOM 1651 C C . PHE B 1 39 ? 4.141 -20.703 -14.586 1 97.81 39 PHE B C 1
ATOM 1653 O O . PHE B 1 39 ? 5.105 -21.109 -15.234 1 97.81 39 PHE B O 1
ATOM 1660 N N . VAL B 1 40 ? 4.121 -19.547 -13.891 1 97.5 40 VAL B N 1
ATOM 1661 C CA . VAL B 1 40 ? 5.273 -18.656 -13.938 1 97.5 40 VAL B CA 1
ATOM 1662 C C . VAL B 1 40 ? 6.441 -19.281 -13.172 1 97.5 40 VAL B C 1
ATOM 1664 O O . VAL B 1 40 ? 7.594 -19.203 -13.609 1 97.5 40 VAL B O 1
ATOM 1667 N N . ALA B 1 41 ? 6.164 -19.922 -12.133 1 97.12 41 ALA B N 1
ATOM 1668 C CA . ALA B 1 41 ? 7.191 -20.5 -11.258 1 97.12 41 ALA B CA 1
ATOM 1669 C C . ALA B 1 41 ? 7.922 -21.641 -11.945 1 97.12 41 ALA B C 1
ATOM 1671 O O . ALA B 1 41 ? 9.102 -21.875 -11.688 1 97.12 41 ALA B O 1
ATOM 1672 N N . LEU B 1 42 ? 7.273 -22.391 -12.844 1 95.81 42 LEU B N 1
ATOM 1673 C CA . LEU B 1 42 ? 7.848 -23.625 -13.375 1 95.81 42 LEU B CA 1
ATOM 1674 C C . LEU B 1 42 ? 8.344 -23.406 -14.797 1 95.81 42 LEU B C 1
ATOM 1676 O O . LEU B 1 42 ? 8.742 -24.375 -15.469 1 95.81 42 LEU B O 1
ATOM 1680 N N . LEU B 1 43 ? 8.32 -22.188 -15.227 1 94.56 43 LEU B N 1
ATOM 1681 C CA . LEU B 1 43 ? 8.93 -21.906 -16.516 1 94.56 43 LEU B CA 1
ATOM 1682 C C . LEU B 1 43 ? 10.422 -22.234 -16.5 1 94.56 43 LEU B C 1
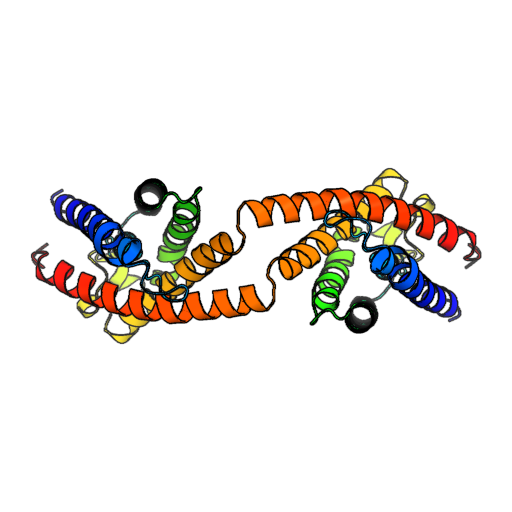ATOM 1684 O O . LEU B 1 43 ? 11.047 -22.234 -15.438 1 94.56 43 LEU B O 1
ATOM 1688 N N . PRO B 1 44 ? 11 -22.484 -17.672 1 91.19 44 PRO B N 1
ATOM 1689 C CA . PRO B 1 44 ? 12.422 -22.844 -17.703 1 91.19 44 PRO B CA 1
ATOM 1690 C C . PRO B 1 44 ? 13.305 -21.766 -17.062 1 91.19 44 PRO B C 1
ATOM 1692 O O . PRO B 1 44 ? 13 -20.578 -17.156 1 91.19 44 PRO B O 1
AT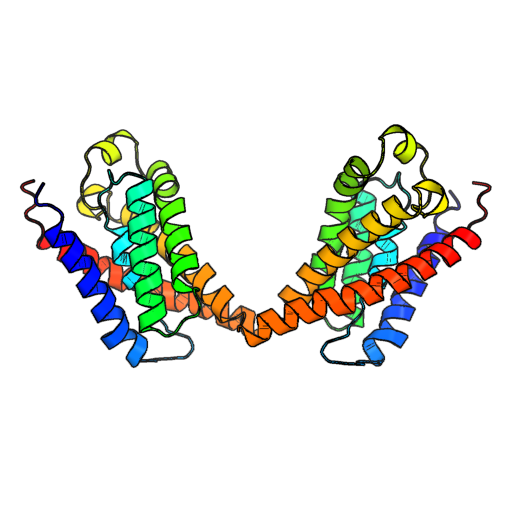OM 1695 N N . LEU B 1 45 ? 14.367 -22.25 -16.484 1 89.19 45 LEU B N 1
ATOM 1696 C CA . LEU B 1 45 ? 15.297 -21.375 -15.781 1 89.19 45 LEU B CA 1
ATOM 1697 C C . LEU B 1 45 ? 15.984 -20.422 -16.75 1 89.19 45 LEU B C 1
ATOM 1699 O O . LEU B 1 45 ? 16.453 -19.359 -16.344 1 89.19 45 LEU B O 1
ATOM 1703 N N . ASP B 1 46 ? 16 -20.797 -18.016 1 87.62 46 ASP B N 1
ATOM 1704 C CA . ASP B 1 46 ? 16.719 -19.984 -19 1 87.62 46 ASP B CA 1
ATOM 1705 C C . ASP B 1 46 ? 15.758 -19.109 -19.797 1 87.62 46 ASP B C 1
ATOM 1707 O O . ASP B 1 46 ? 16.125 -18.578 -20.844 1 87.62 46 ASP B O 1
ATOM 1711 N N . THR B 1 47 ? 14.547 -18.938 -19.312 1 91.5 47 THR B N 1
ATOM 1712 C CA . THR B 1 47 ? 13.57 -18.094 -20 1 91.5 47 THR B CA 1
ATOM 1713 C C . THR B 1 47 ? 14.023 -16.641 -20 1 91.5 47 THR B C 1
ATOM 1715 O O . THR B 1 47 ? 14.328 -16.078 -18.938 1 91.5 47 THR B O 1
ATOM 1718 N N . PRO B 1 48 ? 14.109 -16.047 -21.188 1 92.81 48 PRO B N 1
ATOM 1719 C CA . PRO B 1 48 ? 14.461 -14.617 -21.234 1 92.81 48 PRO B CA 1
ATOM 1720 C C . PRO B 1 48 ? 13.445 -13.734 -20.5 1 92.81 48 PRO B C 1
ATOM 1722 O O . PRO B 1 48 ? 12.258 -14.055 -20.484 1 92.81 48 PRO B O 1
ATOM 1725 N N . PRO B 1 49 ? 13.922 -12.641 -19.969 1 93.62 49 PRO B N 1
ATOM 1726 C CA . PRO B 1 49 ? 13.062 -11.766 -19.188 1 93.62 49 PRO B CA 1
ATOM 1727 C C . PRO B 1 49 ? 11.812 -11.312 -19.938 1 93.62 49 PRO B C 1
ATOM 1729 O O . PRO B 1 49 ? 10.727 -11.242 -19.375 1 93.62 49 PRO B O 1
ATOM 1732 N N . VAL B 1 50 ? 11.922 -10.992 -21.188 1 94.56 50 VAL B N 1
ATOM 1733 C CA . VAL B 1 50 ? 10.797 -10.516 -21.984 1 94.56 50 VAL B CA 1
ATOM 1734 C C . VAL B 1 50 ? 9.742 -11.609 -22.109 1 94.56 50 VAL B C 1
ATOM 1736 O O . VAL B 1 50 ? 8.547 -11.344 -21.969 1 94.56 50 VAL B O 1
ATOM 1739 N N . ALA B 1 51 ? 10.188 -12.805 -22.359 1 94.88 51 ALA B N 1
ATOM 1740 C CA . ALA B 1 51 ? 9.281 -13.945 -22.469 1 94.88 51 ALA B CA 1
ATOM 1741 C C . ALA B 1 51 ? 8.617 -14.25 -21.125 1 94.88 51 ALA B C 1
ATOM 1743 O O . ALA B 1 51 ? 7.449 -14.633 -21.062 1 94.88 51 ALA B O 1
ATOM 1744 N N . LEU B 1 52 ? 9.406 -14.102 -20.125 1 96.12 52 LEU B N 1
ATOM 1745 C CA . LEU B 1 52 ? 8.898 -14.32 -18.781 1 96.12 52 LEU B CA 1
ATOM 1746 C C . LEU B 1 52 ? 7.773 -13.344 -18.453 1 96.12 52 LEU B C 1
ATOM 1748 O O . LEU B 1 52 ? 6.707 -13.742 -17.984 1 96.12 52 LEU B O 1
ATOM 1752 N N . LEU B 1 53 ? 7.988 -12.102 -18.766 1 97.44 53 LEU B N 1
ATOM 1753 C CA . LEU B 1 53 ? 6.992 -11.062 -18.516 1 97.44 53 LEU B CA 1
ATOM 1754 C C . LEU B 1 53 ? 5.773 -11.258 -19.406 1 97.44 53 LEU B C 1
ATOM 1756 O O . LEU B 1 53 ? 4.637 -11.055 -18.969 1 97.44 53 LEU B O 1
ATOM 1760 N N . ALA B 1 54 ? 6.047 -11.586 -20.609 1 97.25 54 ALA B N 1
ATOM 1761 C CA . ALA B 1 54 ? 4.941 -11.836 -21.531 1 97.25 54 ALA B CA 1
ATOM 1762 C C . ALA B 1 54 ? 4.074 -13 -21.062 1 97.25 54 ALA B C 1
ATOM 1764 O O . ALA B 1 54 ? 2.846 -12.938 -21.141 1 97.25 54 ALA B O 1
ATOM 1765 N N . SER B 1 55 ? 4.727 -14.047 -20.641 1 96.94 55 SER B N 1
ATOM 1766 C CA . SER B 1 55 ? 4.004 -15.195 -20.109 1 96.94 55 SER B CA 1
ATOM 1767 C C . SER B 1 55 ? 3.213 -14.82 -18.859 1 96.94 55 SER B C 1
ATOM 1769 O O . SER B 1 55 ? 2.068 -15.25 -18.688 1 96.94 55 SER B O 1
ATOM 1771 N N . GLY B 1 56 ? 3.834 -14.047 -18 1 98 56 GLY B N 1
ATOM 1772 C CA . GLY B 1 56 ? 3.129 -13.555 -16.828 1 98 56 GLY B CA 1
ATOM 1773 C C . GLY B 1 56 ? 1.928 -12.695 -17.172 1 98 56 GLY B C 1
ATOM 1774 O O . GLY B 1 56 ? 0.883 -12.789 -16.531 1 98 56 GLY B O 1
ATOM 1775 N N . LEU B 1 57 ? 2.135 -11.867 -18.172 1 97.88 57 LEU B N 1
ATOM 1776 C CA . LEU B 1 57 ? 1.04 -11.023 -18.641 1 97.88 57 LEU B CA 1
ATOM 1777 C C . LEU B 1 57 ? -0.114 -11.875 -19.172 1 97.88 57 LEU B C 1
ATOM 1779 O O . LEU B 1 57 ? -1.276 -11.617 -18.859 1 97.88 57 LEU B O 1
ATOM 1783 N N . ALA B 1 58 ? 0.215 -12.836 -19.953 1 97.5 58 ALA B N 1
ATOM 1784 C CA . ALA B 1 58 ? -0.801 -13.727 -20.516 1 97.5 58 ALA B CA 1
ATOM 1785 C C . ALA B 1 58 ? -1.576 -14.438 -19.422 1 97.5 58 ALA B C 1
ATOM 1787 O O . ALA B 1 58 ? -2.809 -14.492 -19.438 1 97.5 58 ALA B O 1
ATOM 1788 N N . MET B 1 59 ? -0.874 -14.961 -18.484 1 97.94 59 MET B N 1
ATOM 1789 C CA . MET B 1 59 ? -1.513 -15.672 -17.375 1 97.94 59 MET B CA 1
ATOM 1790 C C . MET B 1 59 ? -2.357 -14.719 -16.531 1 97.94 59 MET B C 1
ATOM 1792 O O . MET B 1 59 ? -3.508 -15.023 -16.219 1 97.94 59 MET B O 1
ATOM 1796 N N . GLY B 1 60 ? -1.795 -13.594 -16.188 1 97.62 60 GLY B N 1
ATOM 1797 C CA . GLY B 1 60 ? -2.5 -12.617 -15.375 1 97.62 60 GLY B CA 1
ATOM 1798 C C . GLY B 1 60 ? -3.789 -12.133 -16.016 1 97.62 60 GLY B C 1
ATOM 1799 O O . GLY B 1 60 ? -4.832 -12.086 -15.352 1 97.62 60 GLY B O 1
ATOM 1800 N N . VAL B 1 61 ? -3.746 -11.805 -17.281 1 97.06 61 VAL B N 1
ATOM 1801 C CA . VAL B 1 61 ? -4.914 -11.312 -18 1 97.06 61 VAL B CA 1
ATOM 1802 C C . VAL B 1 61 ? -5.973 -12.414 -18.078 1 97.06 61 VAL B C 1
ATOM 1804 O O . VAL B 1 61 ? -7.164 -12.148 -17.891 1 97.06 61 VAL B O 1
ATOM 1807 N N . THR B 1 62 ? -5.535 -13.586 -18.344 1 97 62 THR B N 1
ATOM 1808 C CA . THR B 1 62 ? -6.445 -14.727 -18.406 1 97 62 THR B CA 1
ATOM 1809 C C . THR B 1 62 ? -7.164 -14.922 -17.078 1 97 62 THR B C 1
ATOM 1811 O O . THR B 1 62 ? -8.383 -15.094 -17.047 1 97 62 THR B O 1
ATOM 1814 N N . MET B 1 63 ? -6.438 -14.836 -16.016 1 95.81 63 MET B N 1
ATOM 1815 C CA . MET B 1 63 ? -7.027 -15.047 -14.695 1 95.81 63 MET B CA 1
ATOM 1816 C C . MET B 1 63 ? -7.949 -13.891 -14.32 1 95.81 63 MET B C 1
ATOM 1818 O O . MET B 1 63 ? -8.969 -14.086 -13.656 1 95.81 63 MET B O 1
ATOM 1822 N N . ASP B 1 64 ? -7.555 -12.734 -14.766 1 93.81 64 ASP B N 1
ATOM 1823 C CA . ASP B 1 64 ? -8.438 -11.594 -14.523 1 93.81 64 ASP B CA 1
ATOM 1824 C C . ASP B 1 64 ? -9.789 -11.797 -15.195 1 93.81 64 ASP B C 1
ATOM 1826 O O . ASP B 1 64 ? -10.836 -11.5 -14.609 1 93.81 64 ASP B O 1
ATOM 1830 N N . PHE B 1 65 ? -9.766 -12.273 -16.375 1 93.88 65 PHE B N 1
ATOM 1831 C CA . PHE B 1 65 ? -11 -12.523 -17.094 1 93.88 65 PHE B CA 1
ATOM 1832 C C . PHE B 1 65 ? -11.773 -13.68 -16.469 1 93.88 65 PHE B C 1
ATOM 1834 O O . PHE B 1 65 ? -12.992 -13.586 -16.281 1 93.88 65 PHE B O 1
ATOM 1841 N N . ALA B 1 66 ? -11.125 -14.688 -16.094 1 91.44 66 ALA B N 1
ATOM 1842 C CA . ALA B 1 66 ? -11.766 -15.891 -15.562 1 91.44 66 ALA B CA 1
ATOM 1843 C C . ALA B 1 66 ? -12.352 -15.625 -14.18 1 91.44 66 ALA B C 1
ATOM 1845 O O . ALA B 1 66 ? -13.422 -16.141 -13.844 1 91.44 66 ALA B O 1
ATOM 1846 N N . MET B 1 67 ? -11.68 -14.859 -13.391 1 86.88 67 MET B N 1
ATOM 1847 C CA . MET B 1 67 ? -12.094 -14.641 -12.008 1 86.88 67 MET B CA 1
ATOM 1848 C C . MET B 1 67 ? -12.891 -13.352 -11.883 1 86.88 67 MET B C 1
ATOM 1850 O O . MET B 1 67 ? -13.445 -13.062 -10.82 1 86.88 67 MET B O 1
ATOM 1854 N N . GLY B 1 68 ? -12.93 -12.562 -12.945 1 85.88 68 GLY B N 1
ATOM 1855 C CA . GLY B 1 68 ? -13.641 -11.297 -12.914 1 85.88 68 GLY B CA 1
ATOM 1856 C C . GLY B 1 68 ? -12.945 -10.234 -12.078 1 85.88 68 GLY B C 1
ATOM 1857 O O . GLY B 1 68 ? -13.594 -9.453 -11.383 1 85.88 68 GLY B O 1
ATOM 1858 N N . ALA B 1 69 ? -11.625 -10.367 -12.039 1 81.31 69 ALA B N 1
ATOM 1859 C CA . ALA B 1 69 ? -10.836 -9.398 -11.273 1 81.31 69 ALA B CA 1
ATOM 1860 C C . ALA B 1 69 ? -10.344 -8.266 -12.172 1 81.31 69 ALA B C 1
ATOM 1862 O O . ALA B 1 69 ? -10.141 -8.453 -13.375 1 81.31 69 ALA B O 1
ATOM 1863 N N . ALA B 1 70 ? -10.352 -6.984 -11.773 1 82.31 70 ALA B N 1
ATOM 1864 C CA . ALA B 1 70 ? -10 -5.785 -12.539 1 82.31 70 ALA B CA 1
ATOM 1865 C C . ALA B 1 70 ? -8.492 -5.562 -12.547 1 82.31 70 ALA B C 1
ATOM 1867 O O . ALA B 1 70 ? -8.016 -4.508 -12.133 1 82.31 70 ALA B O 1
ATOM 1868 N N . GLY B 1 71 ? -7.684 -6.539 -13.07 1 90.56 71 GLY B N 1
ATOM 1869 C CA . GLY B 1 71 ? -6.258 -6.336 -13.273 1 90.56 71 GLY B CA 1
ATOM 1870 C C . GLY B 1 71 ? -5.414 -6.77 -12.086 1 90.56 71 GLY B C 1
ATOM 1871 O O . GLY B 1 71 ? -4.188 -6.676 -12.125 1 90.56 71 GLY B O 1
ATOM 1872 N N . VAL B 1 72 ? -6.094 -7.246 -10.984 1 90.62 72 VAL B N 1
ATOM 1873 C CA . VAL B 1 72 ? -5.402 -7.625 -9.758 1 90.62 72 VAL B CA 1
ATOM 1874 C C . VAL B 1 72 ? -4.477 -8.805 -10.023 1 90.62 72 VAL B C 1
ATOM 1876 O O . VAL B 1 72 ? -3.316 -8.805 -9.609 1 90.62 72 VAL B O 1
ATOM 1879 N N . ASN B 1 73 ? -4.906 -9.766 -10.789 1 94.81 73 ASN B N 1
ATOM 1880 C CA . ASN B 1 73 ? -4.082 -10.922 -11.133 1 94.81 73 ASN B CA 1
ATOM 1881 C C . ASN B 1 73 ? -2.908 -10.523 -12.023 1 94.81 73 ASN B C 1
ATOM 1883 O O . ASN B 1 73 ? -1.793 -11.016 -11.836 1 94.81 73 ASN B O 1
ATOM 1887 N N . THR B 1 74 ? -3.197 -9.625 -12.953 1 97 74 THR B N 1
ATOM 1888 C CA . THR B 1 74 ? -2.166 -9.156 -13.867 1 97 74 THR B CA 1
ATOM 1889 C C . THR B 1 74 ? -1.043 -8.453 -13.102 1 97 74 THR B C 1
ATOM 1891 O O . THR B 1 74 ? 0.134 -8.758 -13.305 1 97 74 THR B O 1
ATOM 1894 N N . ILE B 1 75 ? -1.403 -7.609 -12.227 1 95.56 75 ILE B N 1
ATOM 1895 C CA . ILE B 1 75 ? -0.425 -6.852 -11.453 1 95.56 75 ILE B CA 1
ATOM 1896 C C . ILE B 1 75 ? 0.404 -7.805 -10.594 1 95.56 75 ILE B C 1
ATOM 1898 O O . ILE B 1 75 ? 1.636 -7.742 -10.594 1 95.56 75 ILE B O 1
ATOM 1902 N N . ALA B 1 76 ? -0.277 -8.656 -9.852 1 96.62 76 ALA B N 1
ATOM 1903 C CA . ALA B 1 76 ? 0.398 -9.586 -8.953 1 96.62 76 ALA B CA 1
ATOM 1904 C C . ALA B 1 76 ? 1.316 -10.531 -9.727 1 96.62 76 ALA B C 1
ATOM 1906 O O . ALA B 1 76 ? 2.451 -10.781 -9.32 1 96.62 76 ALA B O 1
ATOM 1907 N N . THR B 1 77 ? 0.901 -11.039 -10.867 1 98.19 77 THR B N 1
ATOM 1908 C CA . THR B 1 77 ? 1.646 -12.023 -11.633 1 98.19 77 THR B CA 1
ATOM 1909 C C . THR B 1 77 ? 2.838 -11.375 -12.336 1 98.19 77 THR B C 1
ATOM 1911 O O . THR B 1 77 ? 3.918 -11.969 -12.406 1 98.19 77 THR B O 1
ATOM 1914 N N . LEU B 1 78 ? 2.648 -10.195 -12.844 1 97.38 78 LEU B N 1
ATOM 1915 C CA . LEU B 1 78 ? 3.754 -9.492 -13.484 1 97.38 78 LEU B CA 1
ATOM 1916 C C . LEU B 1 78 ? 4.855 -9.18 -12.477 1 97.38 78 LEU B C 1
ATOM 1918 O O . LEU B 1 78 ? 6.039 -9.195 -12.812 1 97.38 78 LEU B O 1
ATOM 1922 N N . LEU B 1 79 ? 4.426 -8.836 -11.312 1 96.69 79 LEU B N 1
ATOM 1923 C CA . LEU B 1 79 ? 5.41 -8.547 -10.273 1 96.69 79 LEU B CA 1
ATOM 1924 C C . LEU B 1 79 ? 6.309 -9.75 -10.031 1 96.69 79 LEU B C 1
ATOM 1926 O O . LEU B 1 79 ? 7.535 -9.625 -9.992 1 96.69 79 LEU B O 1
ATOM 1930 N N . ILE B 1 80 ? 5.754 -10.922 -9.852 1 97.19 80 ILE B N 1
ATOM 1931 C CA . ILE B 1 80 ? 6.574 -12.078 -9.523 1 97.19 80 ILE B CA 1
ATOM 1932 C C . ILE B 1 80 ? 7.395 -12.5 -10.742 1 97.19 80 ILE B C 1
ATOM 1934 O O . ILE B 1 80 ? 8.508 -13.008 -10.609 1 97.19 80 ILE B O 1
ATOM 1938 N N . ALA B 1 81 ? 6.848 -12.289 -11.977 1 97.5 81 ALA B N 1
ATOM 1939 C CA . ALA B 1 81 ? 7.629 -12.555 -13.18 1 97.5 81 ALA B CA 1
ATOM 1940 C C . ALA B 1 81 ? 8.875 -11.664 -13.234 1 97.5 81 ALA B C 1
ATOM 1942 O O . ALA B 1 81 ? 9.938 -12.102 -13.688 1 97.5 81 ALA B O 1
ATOM 1943 N N . PHE B 1 82 ? 8.695 -10.523 -12.789 1 96.38 82 PHE B N 1
ATOM 1944 C CA . PHE B 1 82 ? 9.781 -9.555 -12.789 1 96.38 82 PHE B CA 1
ATOM 1945 C C . PHE B 1 82 ? 10.82 -9.898 -11.727 1 96.38 82 PHE B C 1
ATOM 1947 O O . PHE B 1 82 ? 12.016 -9.719 -11.945 1 96.38 82 PHE B O 1
ATOM 1954 N N . VAL B 1 83 ? 10.391 -10.312 -10.586 1 94.81 83 VAL B N 1
ATOM 1955 C CA . VAL B 1 83 ? 11.25 -10.555 -9.43 1 94.81 83 VAL B CA 1
ATOM 1956 C C . VAL B 1 83 ? 11.93 -11.906 -9.562 1 94.81 83 VAL B C 1
ATOM 1958 O O . VAL B 1 83 ? 13.016 -12.125 -9.016 1 94.81 83 VAL B O 1
ATOM 1961 N N . ARG B 1 84 ? 11.367 -12.844 -10.281 1 95.56 84 ARG B N 1
ATOM 1962 C CA . ARG B 1 84 ? 11.797 -14.234 -10.359 1 95.56 84 ARG B CA 1
ATOM 1963 C C . ARG B 1 84 ? 13.273 -14.336 -10.719 1 95.56 84 ARG B C 1
ATOM 1965 O O . ARG B 1 84 ? 14.031 -15.062 -10.062 1 95.56 84 ARG B O 1
ATOM 1972 N N . PRO B 1 85 ? 13.812 -13.641 -11.781 1 91.94 85 PRO B N 1
ATOM 1973 C CA . PRO B 1 85 ? 15.234 -13.781 -12.094 1 91.94 85 PRO B CA 1
ATOM 1974 C C . PRO B 1 85 ? 16.141 -13.367 -10.93 1 91.94 85 PRO B C 1
ATOM 1976 O O . PRO B 1 85 ? 17.156 -14.008 -10.68 1 91.94 85 PRO B O 1
ATOM 1979 N N . ALA B 1 86 ? 15.781 -12.305 -10.305 1 92.12 86 ALA B N 1
ATOM 1980 C CA . ALA B 1 86 ? 16.562 -11.852 -9.156 1 92.12 86 ALA B CA 1
ATOM 1981 C C . ALA B 1 86 ? 16.516 -12.875 -8.023 1 92.12 86 ALA B C 1
ATOM 1983 O O . ALA B 1 86 ? 17.516 -13.109 -7.348 1 92.12 86 ALA B O 1
ATOM 1984 N N . LEU B 1 87 ? 15.359 -13.453 -7.816 1 92.25 87 LEU B N 1
ATOM 1985 C CA . LEU B 1 87 ? 15.18 -14.453 -6.77 1 92.25 87 LEU B CA 1
ATOM 1986 C C . LEU B 1 87 ? 16.016 -15.695 -7.062 1 92.25 87 LEU B C 1
ATOM 1988 O O . LEU B 1 87 ? 16.688 -16.219 -6.168 1 92.25 87 LEU B O 1
ATOM 1992 N N . LEU B 1 88 ? 16.062 -16.172 -8.266 1 88.69 88 LEU B N 1
ATOM 1993 C CA . LEU B 1 88 ? 16.812 -17.359 -8.664 1 88.69 88 LEU B CA 1
ATOM 1994 C C . LEU B 1 88 ? 18.312 -17.109 -8.531 1 88.69 88 LEU B C 1
ATOM 1996 O O . LEU B 1 88 ? 19.062 -18.016 -8.156 1 88.69 88 LEU B O 1
ATOM 2000 N N . ARG B 1 89 ? 18.75 -15.93 -8.812 1 86.88 89 ARG B N 1
ATOM 2001 C CA . ARG B 1 89 ? 20.172 -15.594 -8.695 1 86.88 89 ARG B CA 1
ATOM 2002 C C . ARG B 1 89 ? 20.609 -15.617 -7.238 1 86.88 89 ARG B C 1
ATOM 2004 O O . ARG B 1 89 ? 21.781 -15.906 -6.949 1 86.88 89 ARG B O 1
ATOM 2011 N N . THR B 1 90 ? 19.641 -15.273 -6.395 1 86.5 90 THR B N 1
ATOM 2012 C CA . THR B 1 90 ? 19.969 -15.234 -4.973 1 86.5 90 THR B CA 1
ATOM 2013 C C . THR B 1 90 ? 19.969 -16.641 -4.379 1 86.5 90 THR B C 1
ATOM 2015 O O . THR B 1 90 ? 20.766 -16.953 -3.498 1 86.5 90 THR B O 1
ATOM 2018 N N . LEU B 1 91 ? 19.156 -17.422 -4.801 1 80.5 91 LEU B N 1
ATOM 2019 C CA . LEU B 1 91 ? 18.953 -18.734 -4.211 1 80.5 91 LEU B CA 1
ATOM 2020 C C . LEU B 1 91 ? 19.844 -19.781 -4.879 1 80.5 91 LEU B C 1
ATOM 2022 O O . LEU B 1 91 ? 20.172 -20.797 -4.273 1 80.5 91 LEU B O 1
ATOM 2026 N N . TYR B 1 92 ? 20.172 -19.484 -6.062 1 73 92 TYR B N 1
ATOM 2027 C CA . TYR B 1 92 ? 20.875 -20.516 -6.82 1 73 92 TYR B CA 1
ATOM 2028 C C . TYR B 1 92 ? 22.141 -19.969 -7.449 1 73 92 TYR B C 1
ATOM 2030 O O . TYR B 1 92 ? 22.234 -18.766 -7.73 1 73 92 TYR B O 1
ATOM 2038 N N . THR B 1 93 ? 23.266 -20.859 -7.426 1 63.84 93 THR B N 1
ATOM 2039 C CA . THR B 1 93 ? 24.531 -20.5 -8.047 1 63.84 93 THR B CA 1
ATOM 2040 C C . THR B 1 93 ? 24.375 -20.375 -9.562 1 63.84 93 THR B C 1
ATOM 2042 O O . THR B 1 93 ? 23.578 -21.094 -10.172 1 63.84 93 THR B O 1
ATOM 2045 N N . ARG B 1 94 ? 24.828 -19.266 -10.117 1 59.22 94 ARG B N 1
ATOM 2046 C CA . ARG B 1 94 ? 24.797 -18.859 -11.516 1 59.22 94 ARG B CA 1
ATOM 2047 C C . ARG B 1 94 ? 25 -20.047 -12.445 1 59.22 94 ARG B C 1
ATOM 2049 O O . ARG B 1 94 ? 24.359 -20.141 -13.484 1 59.22 94 ARG B O 1
ATOM 2056 N N . ASP B 1 95 ? 25.891 -20.875 -12.125 1 57.19 95 ASP B N 1
ATOM 2057 C CA . ASP B 1 95 ? 26.281 -21.938 -13.047 1 57.19 95 ASP B CA 1
ATOM 2058 C C . ASP B 1 95 ? 25.141 -22.938 -13.258 1 57.19 95 ASP B C 1
ATOM 2060 O O . ASP B 1 95 ? 24.938 -23.438 -14.367 1 57.19 95 ASP B O 1
ATOM 2064 N N . ASP B 1 96 ? 24.266 -23.125 -12.375 1 57.5 96 ASP B N 1
ATOM 2065 C CA . ASP B 1 96 ? 23.188 -24.125 -12.453 1 57.5 96 ASP B CA 1
ATOM 2066 C C . ASP B 1 96 ? 21.984 -23.562 -13.203 1 57.5 96 ASP B C 1
ATOM 2068 O O . ASP B 1 96 ? 21.297 -24.297 -13.914 1 57.5 96 ASP B O 1
ATOM 2072 N N . ALA B 1 97 ? 21.781 -22.281 -13.125 1 57.81 97 ALA B N 1
ATOM 2073 C CA . ALA B 1 97 ? 20.656 -21.625 -13.797 1 57.81 97 ALA B CA 1
ATOM 2074 C C . ALA B 1 97 ? 20.844 -21.641 -15.312 1 57.81 97 ALA B C 1
ATOM 2076 O O . ALA B 1 97 ? 19.859 -21.672 -16.062 1 57.81 97 ALA B O 1
ATOM 2077 N N . ARG B 1 98 ? 22.062 -21.719 -15.688 1 58.09 98 ARG B N 1
ATOM 2078 C CA . ARG B 1 98 ? 22.422 -21.625 -17.094 1 58.09 98 ARG B CA 1
ATOM 2079 C C . ARG B 1 98 ? 22.125 -22.922 -17.828 1 58.09 98 ARG B C 1
ATOM 2081 O O . ARG B 1 98 ? 21.984 -22.938 -19.047 1 58.09 98 ARG B O 1
ATOM 2088 N N . GLU B 1 99 ? 21.938 -23.969 -17.062 1 64.69 99 GLU B N 1
ATOM 2089 C CA . GLU B 1 99 ? 21.703 -25.234 -17.734 1 64.69 99 GLU B CA 1
ATOM 2090 C C . GLU B 1 99 ? 20.234 -25.375 -18.156 1 64.69 99 GLU B C 1
ATOM 2092 O O . GLU B 1 99 ? 19.891 -26.266 -18.938 1 64.69 99 GLU B O 1
ATOM 2097 N N . GLY B 1 100 ? 19.406 -24.391 -17.906 1 75 100 GLY B N 1
ATOM 2098 C CA . GLY B 1 100 ? 18.016 -24.453 -18.328 1 75 100 GLY B CA 1
ATOM 2099 C C . GLY B 1 100 ? 17.203 -25.484 -17.562 1 75 100 GLY B C 1
ATOM 2100 O O . GLY B 1 100 ? 17.531 -25.812 -16.422 1 75 100 GLY B O 1
ATOM 2101 N N . GLY B 1 101 ? 16.016 -25.703 -17.969 1 85.06 101 GLY B N 1
ATOM 2102 C CA . GLY B 1 101 ? 15.172 -26.734 -17.359 1 85.06 101 GLY B CA 1
ATOM 2103 C C . G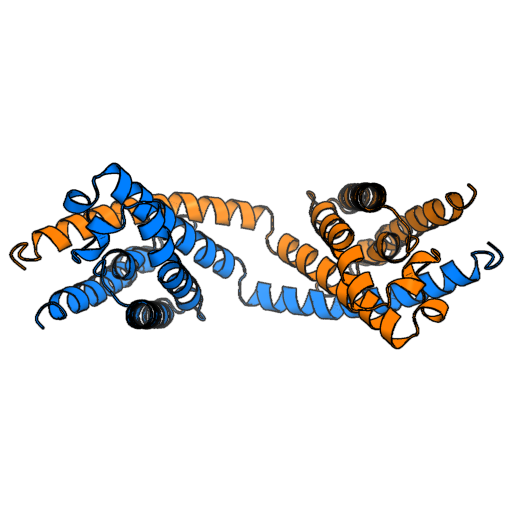LY B 1 101 ? 14.133 -26.156 -16.422 1 85.06 101 GLY B C 1
ATOM 2104 O O . GLY B 1 101 ? 14.117 -24.953 -16.156 1 85.06 101 GLY B O 1
ATOM 2105 N N . VAL B 1 102 ? 13.305 -27.062 -15.953 1 90.81 102 VAL B N 1
ATOM 2106 C CA . VAL B 1 102 ? 12.219 -26.719 -15.047 1 90.81 102 VAL B CA 1
ATOM 2107 C C . VAL B 1 102 ? 12.742 -26.641 -13.617 1 90.81 102 VAL B C 1
ATOM 2109 O O . VAL B 1 102 ? 13.445 -27.547 -13.164 1 90.81 102 VAL B O 1
ATOM 2112 N N . PRO B 1 103 ? 12.539 -25.516 -12.984 1 91.31 103 PRO B N 1
ATOM 2113 C CA . PRO B 1 103 ? 12.891 -25.5 -11.57 1 91.31 103 PRO B CA 1
ATOM 2114 C C . PRO B 1 103 ? 12.125 -26.531 -10.758 1 91.31 103 PRO B C 1
ATOM 2116 O O . PRO B 1 103 ? 10.898 -26.594 -10.828 1 91.31 103 PRO B O 1
ATOM 2119 N N . CYS B 1 104 ? 12.875 -27.406 -10.117 1 89.31 104 CYS B N 1
ATOM 2120 C CA . CYS B 1 104 ? 12.258 -28.453 -9.312 1 89.31 104 CYS B CA 1
ATOM 2121 C C . CYS B 1 104 ? 13.188 -28.906 -8.188 1 89.31 104 CYS B C 1
ATOM 2123 O O . CYS B 1 104 ? 14.344 -28.484 -8.133 1 89.31 104 CYS B O 1
ATOM 2125 N N . ALA B 1 105 ? 12.578 -29.688 -7.355 1 89.88 105 ALA B N 1
ATOM 2126 C CA . ALA B 1 105 ? 13.32 -30.156 -6.188 1 89.88 105 ALA B CA 1
ATOM 2127 C C . ALA B 1 105 ? 14.523 -30.984 -6.605 1 89.88 105 ALA B C 1
ATOM 2129 O O . ALA B 1 105 ? 15.57 -30.953 -5.949 1 89.88 105 ALA B O 1
ATOM 2130 N N . GLY B 1 106 ? 14.461 -31.734 -7.625 1 85.5 106 GLY B N 1
ATOM 2131 C CA . GLY B 1 106 ? 15.547 -32.562 -8.117 1 85.5 106 GLY B CA 1
ATOM 2132 C C . GLY B 1 106 ? 16.734 -31.766 -8.625 1 85.5 106 GLY B C 1
ATOM 2133 O O . GLY B 1 106 ? 17.875 -32.188 -8.484 1 85.5 106 GLY B O 1
ATOM 2134 N N . ARG B 1 107 ? 16.5 -30.641 -9.102 1 83.12 107 ARG B N 1
ATOM 2135 C CA . ARG B 1 107 ? 17.531 -29.797 -9.703 1 83.12 107 ARG B CA 1
ATOM 2136 C C . ARG B 1 107 ? 18.094 -28.812 -8.695 1 83.12 107 ARG B C 1
ATOM 2138 O O . ARG B 1 107 ? 19.312 -28.641 -8.578 1 83.12 107 ARG B O 1
ATOM 2145 N N . LEU B 1 108 ? 17.219 -28.219 -7.945 1 85.12 108 LEU B N 1
ATOM 2146 C CA . LEU B 1 108 ? 17.625 -27.125 -7.059 1 85.12 108 LEU B CA 1
ATOM 2147 C C . LEU B 1 108 ? 17.859 -27.641 -5.641 1 85.12 108 LEU B C 1
ATOM 2149 O O . LEU B 1 108 ? 18.531 -27 -4.844 1 85.12 108 LEU B O 1
ATOM 2153 N N . GLY B 1 109 ? 17.375 -28.828 -5.344 1 88.75 109 GLY B N 1
ATOM 2154 C CA . GLY B 1 109 ? 17.266 -29.266 -3.963 1 88.75 109 GLY B CA 1
ATOM 2155 C C . GLY B 1 109 ? 15.945 -28.922 -3.316 1 88.75 109 GLY B C 1
ATOM 2156 O O . GLY B 1 109 ? 15.352 -27.891 -3.617 1 88.75 109 GLY B O 1
ATOM 2157 N N . ARG B 1 110 ? 15.453 -29.75 -2.398 1 92.12 110 ARG B N 1
ATOM 2158 C CA . ARG B 1 110 ? 14.125 -29.625 -1.802 1 92.12 110 ARG B CA 1
ATOM 2159 C C . ARG B 1 110 ? 14 -28.312 -1.032 1 92.12 110 ARG B C 1
ATOM 2161 O O . ARG B 1 110 ? 13 -27.594 -1.161 1 92.12 110 ARG B O 1
ATOM 2168 N N . ARG B 1 111 ? 15.023 -27.938 -0.284 1 92.19 111 ARG B N 1
ATOM 2169 C CA . ARG B 1 111 ? 14.969 -26.75 0.566 1 92.19 111 ARG B CA 1
ATOM 2170 C C . ARG B 1 111 ? 14.969 -25.484 -0.27 1 92.19 111 ARG B C 1
ATOM 2172 O O . ARG B 1 111 ? 14.172 -24.562 -0.026 1 92.19 111 ARG B O 1
ATOM 2179 N N . VAL B 1 112 ? 15.844 -25.5 -1.265 1 90.94 112 VAL B N 1
ATOM 2180 C CA . VAL B 1 112 ? 15.992 -24.328 -2.107 1 90.94 112 VAL B CA 1
ATOM 2181 C C . VAL B 1 112 ? 14.727 -24.125 -2.939 1 90.94 112 VAL B C 1
ATOM 2183 O O . VAL B 1 112 ? 14.227 -23 -3.061 1 90.94 112 VAL B O 1
ATOM 2186 N N . PHE B 1 113 ? 14.242 -25.219 -3.426 1 94 113 PHE B N 1
ATOM 2187 C CA . PHE B 1 113 ? 13.039 -25.156 -4.246 1 94 113 PHE B CA 1
ATOM 2188 C C . PHE B 1 113 ? 11.844 -24.703 -3.42 1 94 113 PHE B C 1
ATOM 2190 O O . PHE B 1 113 ? 11.047 -23.875 -3.869 1 94 113 PHE B O 1
ATOM 2197 N N . LEU B 1 114 ? 11.75 -25.203 -2.225 1 94.81 114 LEU B N 1
ATOM 2198 C CA . LEU B 1 114 ? 10.656 -24.828 -1.34 1 94.81 114 LEU B CA 1
ATOM 2199 C C . LEU B 1 114 ? 10.727 -23.344 -0.998 1 94.81 114 LEU B C 1
ATOM 2201 O O . LEU B 1 114 ? 9.703 -22.641 -0.994 1 94.81 114 LEU B O 1
ATOM 2205 N N . ASN B 1 115 ? 11.883 -22.812 -0.687 1 94.19 115 ASN B N 1
ATOM 2206 C CA . ASN B 1 115 ? 12.047 -21.391 -0.392 1 94.19 115 ASN B CA 1
ATOM 2207 C C . ASN B 1 115 ? 11.703 -20.516 -1.6 1 94.19 115 ASN B C 1
ATOM 2209 O O . ASN B 1 115 ? 11.117 -19.453 -1.452 1 94.19 115 ASN B O 1
ATOM 2213 N N . TYR B 1 116 ? 12.148 -21.078 -2.746 1 95.25 116 TYR B N 1
ATOM 2214 C CA . TYR B 1 116 ? 11.812 -20.422 -4.008 1 95.25 116 TYR B CA 1
ATOM 2215 C C . TYR B 1 116 ? 10.305 -20.281 -4.16 1 95.25 116 TYR B C 1
ATOM 2217 O O . TYR B 1 116 ? 9.805 -19.172 -4.418 1 95.25 116 TYR B O 1
ATOM 2225 N N . LEU B 1 117 ? 9.562 -21.328 -3.9 1 97 117 LEU B N 1
ATOM 2226 C CA . LEU B 1 117 ? 8.109 -21.328 -4.035 1 97 117 LEU B CA 1
ATOM 2227 C C . LEU B 1 117 ? 7.469 -20.422 -2.982 1 97 117 LEU B C 1
ATOM 2229 O O . LEU B 1 117 ? 6.555 -19.656 -3.289 1 97 117 LEU B O 1
ATOM 2233 N N . ILE B 1 118 ? 7.961 -20.531 -1.787 1 96.62 118 ILE B N 1
ATOM 2234 C CA . ILE B 1 118 ? 7.383 -19.781 -0.675 1 96.62 118 ILE B CA 1
ATOM 2235 C C . ILE B 1 118 ? 7.5 -18.281 -0.945 1 96.62 118 ILE B C 1
ATOM 2237 O O . ILE B 1 118 ? 6.52 -17.547 -0.819 1 96.62 118 ILE B O 1
ATOM 2241 N N . VAL B 1 119 ? 8.68 -17.844 -1.396 1 95.06 119 VAL B N 1
ATOM 2242 C CA . VAL B 1 119 ? 8.922 -16.422 -1.618 1 95.06 119 VAL B CA 1
ATOM 2243 C C . VAL B 1 119 ? 8.062 -15.938 -2.779 1 95.06 119 VAL B C 1
ATOM 2245 O O . VAL B 1 119 ? 7.395 -14.898 -2.672 1 95.06 119 VAL B O 1
ATOM 2248 N N . LEU B 1 120 ? 8.047 -16.688 -3.805 1 97 120 LEU B N 1
ATOM 2249 C CA . LEU B 1 120 ? 7.289 -16.297 -4.984 1 97 120 LEU B CA 1
ATOM 2250 C C . LEU B 1 120 ? 5.797 -16.234 -4.684 1 97 120 LEU B C 1
ATOM 2252 O O . LEU B 1 120 ? 5.113 -15.281 -5.047 1 97 120 LEU B O 1
ATOM 2256 N N . VAL B 1 121 ? 5.285 -17.234 -4.035 1 97.75 121 VAL B N 1
ATOM 2257 C CA . VAL B 1 121 ? 3.857 -17.359 -3.75 1 97.75 121 VAL B CA 1
ATOM 2258 C C . VAL B 1 121 ? 3.439 -16.281 -2.74 1 97.75 121 VAL B C 1
ATOM 2260 O O . VAL B 1 121 ? 2.41 -15.633 -2.914 1 97.75 121 VAL B O 1
ATOM 2263 N N . LEU B 1 122 ? 4.23 -16.078 -1.697 1 96 122 LEU B N 1
ATOM 2264 C CA . LEU B 1 122 ? 3.879 -15.094 -0.679 1 96 122 LEU B CA 1
ATOM 2265 C C . LEU B 1 122 ? 3.883 -13.68 -1.261 1 96 122 LEU B C 1
ATOM 2267 O O . LEU B 1 122 ? 3.035 -12.859 -0.909 1 96 122 LEU B O 1
ATOM 2271 N N . LEU B 1 123 ? 4.824 -13.43 -2.115 1 95.88 123 LEU B N 1
ATOM 2272 C CA . LEU B 1 123 ? 4.867 -12.133 -2.777 1 95.88 123 LEU B CA 1
ATOM 2273 C C . LEU B 1 123 ? 3.635 -11.922 -3.65 1 95.88 123 LEU B C 1
ATOM 2275 O O . LEU B 1 123 ? 2.998 -10.867 -3.592 1 95.88 123 LEU B O 1
ATOM 2279 N N . HIS B 1 124 ? 3.314 -12.891 -4.449 1 97.38 124 HIS B N 1
ATOM 2280 C CA . HIS B 1 124 ? 2.141 -12.836 -5.312 1 97.38 124 HIS B CA 1
ATOM 2281 C C . HIS B 1 124 ? 0.867 -12.641 -4.496 1 97.38 124 HIS B C 1
ATOM 2283 O O . HIS B 1 124 ? 0.058 -11.758 -4.797 1 97.38 124 HIS B O 1
ATOM 2289 N N . HIS B 1 125 ? 0.677 -13.445 -3.428 1 95.31 125 HIS B N 1
ATOM 2290 C CA . HIS B 1 125 ? -0.517 -13.398 -2.592 1 95.31 125 HIS B CA 1
ATOM 2291 C C . HIS B 1 125 ? -0.609 -12.086 -1.826 1 95.31 125 HIS B C 1
ATOM 2293 O O . HIS B 1 125 ? -1.704 -11.555 -1.625 1 95.31 125 HIS B O 1
ATOM 2299 N N . ALA B 1 126 ? 0.497 -11.586 -1.365 1 92.94 126 ALA B N 1
ATOM 2300 C CA . ALA B 1 126 ? 0.517 -10.32 -0.636 1 92.94 126 ALA B CA 1
ATOM 2301 C C . ALA B 1 126 ? -0.012 -9.18 -1.502 1 92.94 126 ALA B C 1
ATOM 2303 O O . ALA B 1 126 ? -0.836 -8.383 -1.051 1 92.94 126 ALA B O 1
ATOM 2304 N N . VAL B 1 127 ? 0.465 -9.148 -2.73 1 91.75 127 VAL B N 1
ATOM 2305 C CA . VAL B 1 127 ? 0.032 -8.102 -3.645 1 91.75 127 VAL B CA 1
ATOM 2306 C C . VAL B 1 127 ? -1.428 -8.32 -4.035 1 91.75 127 VAL B C 1
ATOM 2308 O O . VAL B 1 127 ? -2.236 -7.391 -3.986 1 91.75 127 VAL B O 1
ATOM 2311 N N . PHE B 1 128 ? -1.774 -9.547 -4.402 1 91.81 128 PHE B N 1
ATOM 2312 C CA . PHE B 1 128 ? -3.127 -9.875 -4.84 1 91.81 128 PHE B CA 1
ATOM 2313 C C . PHE B 1 128 ? -4.141 -9.539 -3.75 1 91.81 128 PHE B C 1
ATOM 2315 O O . PHE B 1 128 ? -5.086 -8.781 -3.986 1 91.81 128 PHE B O 1
ATOM 2322 N N . PHE B 1 129 ? -3.949 -9.984 -2.52 1 87.94 129 PHE B N 1
ATOM 2323 C CA . PHE B 1 129 ? -4.938 -9.844 -1.458 1 87.94 129 PHE B CA 1
ATOM 2324 C C . PHE B 1 129 ? -4.969 -8.406 -0.938 1 87.94 129 PHE B C 1
ATOM 2326 O O . PHE B 1 129 ? -6.023 -7.918 -0.525 1 87.94 129 PHE B O 1
ATOM 2333 N N . SER B 1 130 ? -3.855 -7.734 -0.933 1 83.56 130 SER B N 1
ATOM 2334 C CA . SER B 1 130 ? -3.842 -6.324 -0.56 1 83.56 130 SER B CA 1
ATOM 2335 C C . SER B 1 130 ? -4.684 -5.492 -1.52 1 83.56 130 SER B C 1
ATOM 2337 O O . SER B 1 130 ? -5.43 -4.609 -1.092 1 83.56 130 SER B O 1
ATOM 2339 N N . LEU B 1 131 ? -4.527 -5.801 -2.801 1 80.75 131 LEU B N 1
ATOM 2340 C CA . LEU B 1 131 ? -5.297 -5.086 -3.812 1 80.75 131 LEU B CA 1
ATOM 2341 C C . LEU B 1 131 ? -6.777 -5.434 -3.717 1 80.75 131 LEU B C 1
ATOM 2343 O O . LEU B 1 131 ? -7.637 -4.574 -3.928 1 80.75 131 LEU B O 1
ATOM 2347 N N . GLU B 1 132 ? -7.02 -6.688 -3.432 1 78.69 132 GLU B N 1
ATOM 2348 C CA . GLU B 1 132 ? -8.406 -7.117 -3.258 1 78.69 132 GLU B CA 1
ATOM 2349 C C . GLU B 1 132 ? -9.047 -6.422 -2.061 1 78.69 132 GLU B C 1
ATOM 2351 O O . GLU B 1 132 ? -10.25 -6.164 -2.061 1 78.69 132 GLU B O 1
ATOM 2356 N N . ALA B 1 133 ? -8.25 -6.336 -1.052 1 73.44 133 ALA B N 1
ATOM 2357 C CA . ALA B 1 133 ? -8.742 -5.664 0.147 1 73.44 133 ALA B CA 1
ATOM 2358 C C . ALA B 1 133 ? -9.07 -4.199 -0.138 1 73.44 133 ALA B C 1
ATOM 2360 O O . ALA B 1 133 ? -9.914 -3.604 0.533 1 73.44 133 ALA B O 1
ATOM 2361 N N . LEU B 1 134 ? -8.273 -3.76 -0.98 1 66.62 134 LEU B N 1
ATOM 2362 C CA . LEU B 1 134 ? -8.562 -2.398 -1.419 1 66.62 134 LEU B CA 1
ATOM 2363 C C . LEU B 1 134 ? -9.656 -2.385 -2.477 1 66.62 134 LEU B C 1
ATOM 2365 O O . LEU B 1 134 ? -9.406 -2.699 -3.643 1 66.62 134 LEU B O 1
ATOM 2369 N N . SER B 1 135 ? -10.852 -2.943 -2.043 1 62.31 135 SER B N 1
ATOM 2370 C CA . SER B 1 135 ? -11.93 -2.938 -3.029 1 62.31 135 SER B CA 1
ATOM 2371 C C . SER B 1 135 ? -11.914 -1.654 -3.854 1 62.31 135 SER B C 1
ATOM 2373 O O . SER B 1 135 ? -11.352 -0.642 -3.428 1 62.31 135 SER B O 1
ATOM 2375 N N . TRP B 1 136 ? -12.188 -1.867 -5.145 1 60.19 136 TRP B N 1
ATOM 2376 C CA . TRP B 1 136 ? -12.25 -0.711 -6.031 1 60.19 136 TRP B CA 1
ATOM 2377 C C . TRP B 1 136 ? -13.031 0.43 -5.391 1 60.19 136 TRP B C 1
ATOM 2379 O O . TRP B 1 136 ? -12.664 1.599 -5.531 1 60.19 136 TRP B O 1
ATOM 2389 N N . MET B 1 137 ? -14.023 -0.032 -4.727 1 62.5 137 MET B N 1
ATOM 2390 C CA . MET B 1 137 ? -14.844 0.986 -4.082 1 62.5 137 MET B CA 1
ATOM 2391 C C . MET B 1 137 ? -14.07 1.696 -2.979 1 62.5 137 MET B C 1
ATOM 2393 O O . MET B 1 137 ? -14.156 2.918 -2.844 1 62.5 137 MET B O 1
ATOM 2397 N N . HIS B 1 138 ? -13.227 0.877 -2.324 1 70.94 138 HIS B N 1
ATOM 2398 C CA . HIS B 1 138 ? -12.461 1.468 -1.235 1 70.94 138 HIS B CA 1
ATOM 2399 C C . HIS B 1 138 ? -11.289 2.289 -1.771 1 70.94 138 HIS B C 1
ATOM 2401 O O . HIS B 1 138 ? -10.953 3.336 -1.213 1 70.94 138 HIS B O 1
ATOM 2407 N N . LEU B 1 139 ? -10.852 1.804 -2.916 1 72.5 139 LEU B N 1
ATOM 2408 C CA . LEU B 1 139 ? -9.719 2.51 -3.506 1 72.5 139 LEU B CA 1
ATOM 2409 C C . LEU B 1 139 ? -10.141 3.881 -4.02 1 72.5 139 LEU B C 1
ATOM 2411 O O . LEU B 1 139 ? -9.469 4.879 -3.76 1 72.5 139 LEU B O 1
ATOM 2415 N N . VAL B 1 140 ? -11.258 3.861 -4.727 1 74.56 140 VAL B N 1
ATOM 2416 C CA . VAL B 1 140 ? -11.758 5.113 -5.289 1 74.56 140 VAL B CA 1
ATOM 2417 C C . VAL B 1 140 ? -12.125 6.074 -4.16 1 74.56 140 VAL B C 1
ATOM 2419 O O . VAL B 1 140 ? -11.781 7.258 -4.207 1 74.56 140 VAL B O 1
ATOM 2422 N N . ARG B 1 141 ? -12.758 5.484 -3.195 1 77.94 141 ARG B N 1
ATOM 2423 C CA . ARG B 1 141 ? -13.141 6.305 -2.049 1 77.94 141 ARG B CA 1
ATOM 2424 C C . ARG B 1 141 ? -11.914 6.898 -1.362 1 77.94 141 ARG B C 1
ATOM 2426 O O . ARG B 1 141 ? -11.914 8.078 -1 1 77.94 141 ARG B O 1
ATOM 2433 N N . THR B 1 142 ? -10.914 6.07 -1.228 1 82.19 142 THR B N 1
ATOM 2434 C CA . THR B 1 142 ? -9.688 6.516 -0.569 1 82.19 142 THR B CA 1
ATOM 2435 C C . THR B 1 142 ? -9.008 7.609 -1.385 1 82.19 142 THR B C 1
ATOM 2437 O O . THR B 1 142 ? -8.539 8.602 -0.829 1 82.19 142 THR B O 1
ATOM 2440 N N . LEU B 1 143 ? -9.031 7.473 -2.691 1 84.5 143 LEU B N 1
ATOM 2441 C CA . LEU B 1 143 ? -8.414 8.469 -3.562 1 84.5 143 LEU B CA 1
ATOM 2442 C C . LEU B 1 143 ? -9.148 9.805 -3.469 1 84.5 143 LEU B C 1
ATOM 2444 O O . LEU B 1 143 ? -8.523 10.859 -3.408 1 84.5 143 LEU B O 1
ATOM 2448 N N . VAL B 1 144 ? -10.461 9.727 -3.445 1 84 144 VAL B N 1
ATOM 2449 C CA . VAL B 1 144 ? -11.281 10.93 -3.342 1 84 144 VAL B CA 1
ATOM 2450 C C . VAL B 1 144 ? -11.031 11.609 -1.998 1 84 144 VAL B C 1
ATOM 2452 O O . VAL B 1 144 ? -10.883 12.836 -1.934 1 84 144 VAL B O 1
ATOM 2455 N N . ARG B 1 145 ? -10.852 10.82 -0.981 1 86.94 145 ARG B N 1
ATOM 2456 C CA . ARG B 1 145 ? -10.586 11.352 0.351 1 86.94 145 ARG B CA 1
ATOM 2457 C C . ARG B 1 145 ? -9.25 12.086 0.394 1 86.94 145 ARG B C 1
ATOM 2459 O O . ARG B 1 145 ? -9.141 13.156 1 1 86.94 145 ARG B O 1
ATOM 2466 N N . ILE B 1 146 ? -8.297 11.492 -0.235 1 91.44 146 ILE B N 1
ATOM 2467 C CA . ILE B 1 146 ? -6.953 12.062 -0.248 1 91.44 146 ILE B CA 1
ATOM 2468 C C . ILE B 1 146 ? -6.977 13.43 -0.927 1 91.44 146 ILE B C 1
ATOM 2470 O O . ILE B 1 146 ? -6.461 14.406 -0.385 1 91.44 146 ILE B O 1
ATOM 2474 N N . VAL B 1 147 ? -7.691 13.508 -2.062 1 91.25 147 VAL B N 1
ATOM 2475 C CA . VAL B 1 147 ? -7.68 14.727 -2.873 1 91.25 147 VAL B CA 1
ATOM 2476 C C . VAL B 1 147 ? -8.547 15.797 -2.219 1 91.25 147 VAL B C 1
ATOM 2478 O O . VAL B 1 147 ? -8.109 16.938 -2.033 1 91.25 147 VAL B O 1
ATOM 2481 N N . VAL B 1 148 ? -9.734 15.422 -1.798 1 89.38 148 VAL B N 1
ATOM 2482 C CA . VAL B 1 148 ? -10.688 16.375 -1.253 1 89.38 148 VAL B CA 1
ATOM 2483 C C . VAL B 1 148 ? -10.211 16.875 0.109 1 89.38 148 VAL B C 1
ATOM 2485 O O . VAL B 1 148 ? -10.133 18.078 0.347 1 89.38 148 VAL B O 1
ATOM 2488 N N . SER B 1 149 ? -9.836 15.953 0.988 1 91.81 149 SER B N 1
ATOM 2489 C CA . SER B 1 149 ? -9.359 16.344 2.314 1 91.81 149 SER B CA 1
ATOM 2490 C C . SER B 1 149 ? -8.016 17.047 2.236 1 91.81 149 SER B C 1
ATOM 2492 O O . SER B 1 149 ? -7.75 17.969 3.012 1 91.81 149 SER B O 1
ATOM 2494 N N . GLY B 1 150 ? -7.168 16.562 1.272 1 94.81 150 GLY B N 1
ATOM 2495 C CA . GLY B 1 150 ? -5.891 17.219 1.066 1 94.81 150 GLY B CA 1
ATOM 2496 C C . GLY B 1 150 ? -6.031 18.688 0.675 1 94.81 150 GLY B C 1
ATOM 2497 O O . GLY B 1 150 ? -5.328 19.547 1.209 1 94.81 150 GLY B O 1
ATOM 2498 N N . ALA B 1 151 ? -6.938 18.969 -0.243 1 93.88 151 ALA B N 1
ATOM 2499 C CA . ALA B 1 151 ? -7.164 20.328 -0.707 1 93.88 151 ALA B CA 1
ATOM 2500 C C . ALA B 1 151 ? -7.641 21.219 0.434 1 93.88 151 ALA B C 1
ATOM 2502 O O . ALA B 1 151 ? -7.145 22.344 0.603 1 93.88 151 ALA B O 1
ATOM 2503 N N . VAL B 1 152 ? -8.492 20.719 1.189 1 92.25 152 VAL B N 1
ATOM 2504 C CA . VAL B 1 152 ? -9.039 21.484 2.309 1 92.25 152 VAL B CA 1
ATOM 2505 C C . VAL B 1 152 ? -7.957 21.703 3.363 1 92.25 152 VAL B C 1
ATOM 2507 O O . VAL B 1 152 ? -7.828 22.797 3.918 1 92.25 152 VAL B O 1
ATOM 2510 N N . SER B 1 153 ? -7.133 20.641 3.641 1 95.94 153 SER B N 1
ATOM 2511 C CA . SER B 1 153 ? -6.051 20.766 4.609 1 95.94 153 SER B CA 1
ATOM 2512 C C . SER B 1 153 ? -5.023 21.797 4.172 1 95.94 153 SER B C 1
ATOM 2514 O O . SER B 1 153 ? -4.562 22.609 4.984 1 95.94 153 SER B O 1
ATOM 2516 N N . VAL B 1 154 ? -4.711 21.797 2.898 1 96.75 154 VAL B N 1
ATOM 2517 C CA . VAL B 1 154 ? -3.746 22.766 2.377 1 96.75 154 VAL B CA 1
ATOM 2518 C C . VAL B 1 154 ? -4.266 24.188 2.592 1 96.75 154 VAL B C 1
ATOM 2520 O O . VAL B 1 154 ? -3.516 25.062 3.016 1 96.75 154 VAL B O 1
ATOM 2523 N N . ALA B 1 155 ? -5.531 24.422 2.32 1 96.06 155 ALA B N 1
ATOM 2524 C CA . ALA B 1 155 ? -6.141 25.734 2.492 1 96.06 155 ALA B CA 1
ATOM 2525 C C . ALA B 1 155 ? -6.078 26.172 3.951 1 96.06 155 ALA B C 1
ATOM 2527 O O . ALA B 1 155 ? -5.691 27.312 4.246 1 96.06 155 ALA B O 1
ATOM 2528 N N . PHE B 1 156 ? -6.375 25.297 4.812 1 95.19 156 PHE B N 1
ATOM 2529 C CA . PHE B 1 156 ? -6.387 25.641 6.23 1 95.19 156 PHE B CA 1
ATOM 2530 C C . PHE B 1 156 ? -4.973 25.859 6.75 1 95.19 156 PHE B C 1
ATOM 2532 O O . PHE B 1 156 ? -4.73 26.766 7.551 1 95.19 156 PHE B O 1
ATOM 2539 N N . ILE B 1 157 ? -4.02 25.031 6.301 1 97 157 ILE B N 1
ATOM 2540 C CA . ILE B 1 157 ? -2.643 25.172 6.762 1 97 157 ILE B CA 1
ATOM 2541 C C . ILE B 1 157 ? -2.049 26.469 6.234 1 97 157 ILE B C 1
ATOM 2543 O O . ILE B 1 157 ? -1.272 27.125 6.926 1 97 157 ILE B O 1
ATOM 2547 N N . TRP B 1 158 ? -2.465 26.797 5.039 1 95.75 158 TRP B N 1
ATOM 2548 C CA . TRP B 1 158 ? -2.059 28.094 4.492 1 95.75 158 TRP B CA 1
ATOM 2549 C C . TRP B 1 158 ? -2.52 29.234 5.395 1 95.75 158 TRP B C 1
ATOM 2551 O O . TRP B 1 158 ? -1.75 30.156 5.684 1 95.75 158 TRP B O 1
ATOM 2561 N N . ILE B 1 159 ? -3.691 29.172 5.859 1 95.31 159 ILE B N 1
ATOM 2562 C CA . ILE B 1 159 ? -4.25 30.188 6.75 1 95.31 159 ILE B CA 1
ATOM 2563 C C . ILE B 1 159 ? -3.516 30.172 8.086 1 95.31 159 ILE B C 1
ATOM 2565 O O . ILE B 1 159 ? -3.152 31.219 8.617 1 95.31 159 ILE B O 1
ATOM 2569 N N . ILE B 1 160 ? -3.271 28.984 8.625 1 94.75 160 ILE B N 1
ATOM 2570 C CA . ILE B 1 160 ? -2.555 28.828 9.891 1 94.75 160 ILE B CA 1
ATOM 2571 C C . ILE B 1 160 ? -1.151 29.422 9.758 1 94.75 160 ILE B C 1
ATOM 2573 O O . ILE B 1 160 ? -0.673 30.109 10.656 1 94.75 160 ILE B O 1
ATOM 2577 N N . ALA B 1 161 ? -0.481 29.203 8.656 1 94.56 161 ALA B N 1
ATOM 2578 C CA . ALA B 1 161 ? 0.862 29.719 8.406 1 94.56 161 ALA B CA 1
ATOM 2579 C C . ALA B 1 161 ? 0.864 31.25 8.383 1 94.56 161 ALA B C 1
ATOM 2581 O O . ALA B 1 161 ? 1.771 31.875 8.922 1 94.56 161 ALA B O 1
ATOM 2582 N N . ARG B 1 162 ? -0.167 31.797 7.766 1 92.56 162 ARG B N 1
ATOM 2583 C CA . ARG B 1 162 ? -0.281 33.25 7.688 1 92.56 162 ARG B CA 1
ATOM 2584 C C . ARG B 1 162 ? -0.47 33.875 9.07 1 92.56 162 ARG B C 1
ATOM 2586 O O . ARG B 1 162 ? 0.157 34.875 9.406 1 92.56 162 ARG B O 1
ATOM 2593 N N . ILE B 1 163 ? -1.229 33.281 9.883 1 92.25 163 ILE B N 1
ATOM 2594 C CA . ILE B 1 163 ? -1.502 33.75 11.234 1 92.25 163 ILE B CA 1
ATOM 2595 C C . ILE B 1 163 ? -0.272 33.562 12.117 1 92.25 163 ILE B C 1
ATOM 2597 O O . ILE B 1 163 ? 0.105 34.438 12.883 1 92.25 163 ILE B O 1
ATOM 2601 N N . PHE B 1 164 ? 0.321 32.406 11.961 1 92 164 PHE B N 1
ATOM 2602 C CA . PHE B 1 164 ? 1.476 32.031 12.781 1 92 164 PHE B CA 1
ATOM 2603 C C . PHE B 1 164 ? 2.652 32.938 12.484 1 92 164 PHE B C 1
ATOM 2605 O O . PHE B 1 164 ? 3.355 33.375 13.406 1 92 164 PHE B O 1
ATOM 2612 N N . THR B 1 165 ? 2.912 33.25 11.25 1 88.06 165 THR B N 1
ATOM 2613 C CA . THR B 1 165 ? 4.031 34.125 10.875 1 88.06 165 THR B CA 1
ATOM 2614 C C . THR B 1 165 ? 3.738 35.562 11.227 1 88.06 165 THR B C 1
ATOM 2616 O O . THR B 1 165 ? 4.656 36.344 11.5 1 88.06 165 THR B O 1
ATOM 2619 N N . ALA B 1 166 ? 2.477 35.969 11.156 1 86.19 166 ALA B N 1
ATOM 2620 C CA . ALA B 1 166 ? 2.094 37.312 11.516 1 86.19 166 ALA B CA 1
ATOM 2621 C C . ALA B 1 166 ? 2.287 37.562 13.008 1 86.19 166 ALA B C 1
ATOM 2623 O O . ALA B 1 166 ? 2.584 38.688 13.422 1 86.19 166 ALA B O 1
ATOM 2624 N N . LYS B 1 167 ? 2.107 36.531 13.812 1 76 167 LYS B N 1
ATOM 2625 C CA . LYS B 1 167 ? 2.186 36.688 15.258 1 76 167 LYS B CA 1
ATOM 2626 C C . LYS B 1 167 ? 3.619 36.531 15.75 1 76 167 LYS B C 1
ATOM 2628 O O . LYS B 1 167 ? 3.93 36.844 16.906 1 76 167 LYS B O 1
ATOM 2633 N N . LEU B 1 168 ? 4.461 35.781 14.969 1 69.5 168 LEU B N 1
ATOM 2634 C CA . LEU B 1 168 ? 5.859 35.625 15.352 1 69.5 168 LEU B CA 1
ATOM 2635 C C . LEU B 1 168 ? 6.621 36.938 15.102 1 69.5 168 LEU B C 1
ATOM 2637 O O . LEU B 1 168 ? 6.441 37.562 14.062 1 69.5 168 LEU B O 1
ATOM 2641 N N . PRO B 1 169 ? 6.977 37.656 16.031 1 52 169 PRO B N 1
ATOM 2642 C CA . PRO B 1 169 ? 7.785 38.844 15.805 1 52 169 PRO B CA 1
ATOM 2643 C C . PRO B 1 169 ? 8.953 38.625 14.844 1 52 169 PRO B C 1
ATOM 2645 O O . PRO B 1 169 ? 9.633 37.594 14.945 1 52 169 PRO B O 1
ATOM 2648 N N . VAL B 1 170 ? 8.828 38.719 13.406 1 46.81 170 VAL B N 1
ATOM 2649 C CA . VAL B 1 170 ? 9.883 38.75 12.398 1 46.81 170 VAL B CA 1
ATOM 2650 C C . VAL B 1 170 ? 11.219 39.125 13.047 1 46.81 170 VAL B C 1
ATOM 2652 O O . VAL B 1 170 ? 12.281 38.938 12.453 1 46.81 170 VAL B O 1
ATOM 2655 N N . ARG B 1 171 ? 11.305 39.906 14.086 1 41.28 171 ARG B N 1
ATOM 2656 C CA . ARG B 1 171 ? 12.594 40.469 14.477 1 41.28 171 ARG B CA 1
ATOM 2657 C C . ARG B 1 171 ? 13.539 39.344 14.945 1 41.28 171 ARG B C 1
ATOM 2659 O O . ARG B 1 171 ? 14.641 39.625 15.422 1 41.28 171 ARG B O 1
ATOM 2666 N N . VAL B 1 172 ? 13.094 37.938 14.969 1 34.62 172 VAL B N 1
ATOM 2667 C CA . VAL B 1 172 ? 14.297 37.188 15.312 1 34.62 172 VAL B CA 1
ATOM 2668 C C . VAL B 1 172 ? 14.945 36.625 14.047 1 34.62 172 VAL B C 1
ATOM 2670 O O . VAL B 1 172 ? 14.25 36.125 13.164 1 34.62 172 VAL B O 1
#

Nearest PDB structures (foldseek):
  5kc4-assembly1_A  TM=5.240E-01  e=1.914E+00  Thermotoga maritima MSB8
  5kc4-assembly1_A  TM=5.245E-01  e=1.914E+00  Thermotoga maritima MSB8

Secondary structure (DSSP, 8-state):
-TTHHHHHHHHHHHHHHIIIIIIHH--BTTB---TTHHHHHTS-TT--HHHHHHHHHHHHHHHHHHHT-SSHHHHHHHHHHHHHHHHHHHHS-HHHHTT-----HHHH-HHHHHHHHHHHHHHHHHHHHHHHHS-HHHHHHHHHHHHHHHHHHHHHHHHHHHHHHHHS-TT-/-TTHHHHHHHHHHHHHIIIIIIIHH--BTTB---TTHHHHHTS-TT--HHHHHHHHHHHHHHHHHHHT-SSHHHHHHHHHHHHHHHHHHHHS-HHHHTT-----HHHH-HHHHHHHHHHHHHHHHHHHHHHHHS-HHHHHHHHHHHHHHHHHHHHHHHHHHHHHHHHS-TT-

Organism: NCBI:txid214856

Sequence (344 aa):
MHRTLPYISLFVVTVLLQVFLFDNLSISIYLNPLVYVAFVALLPLDTPPVALLASGLAMGVTMDFAMGAAGVNTIATLLIAFVRPALLRTLYTRDDAREGGVPCAGRLGRRVFLNYLIVLVLLHHAVFFSLEALSWMHLVRTLVRIVVSGAVSVAFIWIIARIFTAKLPVRVMHRTLPYISLFVVTVLLQVFLFDNLSISIYLNPLVYVAFVALLPLDTPPVALLASGLAMGVTMDFAMGAAGVNTIATLLIAFVRPALLRTLYTRDDAREGGVPCAGRLGRRVFLNYLIVLVLLHHAVFFSLEALSWMHLVRTLVRIVVSGAVSVAFIWIIARIFTAKLPVRV

Foldseek 3Di:
DPPVVVLVVLQVVLLCCQLVPQLVCPVDPVDRDRRSLLSLQFAKLPDDLVRSLVSLQVSQVSNCVSNVNPCLSSVLSNVLSNCLNVLCVVLDPPVQSVVIHTDDCVRSNPVSSVVSCVVSRCSSCVSSVVVVVCPPVNVVVVVCCCVVVVVVVVVVVVVVVVVVVVPPPVPD/DPPVVVLVVLQVVLLCCQLVPQLVCPVDPVDRDRRSLLSLQFAKLPDDLVRSLVSLQVSQVSNCVSNVNPCLSSVLSNVLSNCLNVLCVVLDPPVQSVVIHTDDCVRSNPVSSVVSCVVSRCSSCVSSVVVVVCPPVNVVVVVCCCVVVVVVVVVVVVVVVVVVVVPPPVPD

Radius of gyration: 26.18 Å; Cα contacts (8 Å, |Δi|>4): 417; chains: 2; bounding box: 45×77×54 Å

Solvent-accessible surface area (backbone atoms only — not comparable to full-atom values): 17886 Å² total; per-residue (Å²): 136,80,71,53,61,63,50,52,49,43,45,51,49,30,50,47,47,34,53,68,51,43,61,64,45,62,73,41,98,47,44,63,48,63,43,47,55,41,46,69,64,43,40,47,54,62,57,51,69,68,59,38,36,49,51,18,41,52,51,10,50,49,46,12,65,74,70,70,41,92,49,44,42,26,53,21,34,33,49,40,39,64,45,44,64,61,50,48,59,71,73,35,66,68,77,62,43,70,72,38,49,62,63,35,43,90,76,61,33,60,67,52,34,49,52,51,43,48,53,48,42,40,52,26,34,45,47,32,42,54,49,57,65,40,32,68,68,50,43,52,49,40,51,48,24,28,52,53,10,29,54,52,19,41,56,52,31,51,53,51,48,54,53,52,58,68,68,43,74,77,88,114,136,82,70,51,60,62,51,51,49,43,46,52,50,31,50,49,48,34,54,67,52,42,62,64,45,62,72,40,100,46,43,62,47,63,42,45,56,41,48,70,64,44,40,46,54,61,58,50,68,67,59,38,36,50,51,17,43,52,50,10,49,50,47,10,64,74,69,69,42,92,49,44,42,23,52,20,35,33,49,43,38,63,44,44,64,63,50,47,57,71,73,34,66,70,77,62,45,69,71,38,49,60,62,35,43,89,76,60,32,60,68,52,34,48,52,50,42,48,54,47,42,40,54,28,35,46,47,32,42,53,49,58,65,40,33,68,67,51,44,53,49,39,51,49,25,28,53,52,10,28,54,51,20,42,55,50,33,51,51,51,48,53,53,52,59,69,67,42,72,75,86,112